Protein AF-L1MTY5-F1 (afdb_monomer_lite)

Structure (mmCIF, N/CA/C/O backbone):
data_AF-L1MTY5-F1
#
_entry.id   AF-L1MTY5-F1
#
loop_
_atom_site.group_PDB
_atom_site.id
_atom_site.type_symbol
_atom_site.label_atom_id
_atom_site.label_alt_id
_atom_site.label_comp_id
_atom_site.label_asym_id
_atom_site.label_entity_id
_atom_site.label_seq_id
_atom_site.pdbx_PDB_ins_code
_atom_site.Cartn_x
_atom_site.Cartn_y
_atom_site.Cartn_z
_atom_site.occupancy
_atom_site.B_iso_or_equiv
_atom_site.auth_seq_id
_atom_site.auth_comp_id
_atom_site.auth_asym_id
_atom_site.auth_atom_id
_atom_site.pdbx_PDB_model_num
ATOM 1 N N . MET A 1 1 ? 6.907 2.820 -5.436 1.00 89.44 1 MET A N 1
ATOM 2 C CA . MET A 1 1 ? 6.492 3.568 -6.649 1.00 89.44 1 MET A CA 1
ATOM 3 C C . MET A 1 1 ? 5.083 3.219 -7.125 1.00 89.44 1 MET A C 1
ATOM 5 O O . MET A 1 1 ? 4.294 4.134 -7.304 1.00 89.44 1 MET A O 1
ATOM 9 N N . VAL A 1 2 ? 4.713 1.934 -7.249 1.00 93.06 2 VAL A N 1
ATOM 10 C CA . VAL A 1 2 ? 3.348 1.520 -7.659 1.00 93.06 2 VAL A CA 1
ATOM 11 C C . VAL A 1 2 ? 2.243 2.165 -6.807 1.00 93.06 2 VAL A C 1
ATOM 13 O O . VAL A 1 2 ? 1.270 2.663 -7.360 1.00 93.06 2 VAL A O 1
ATOM 16 N N . LEU A 1 3 ? 2.420 2.226 -5.479 1.00 94.50 3 LEU A N 1
ATOM 17 C CA . LEU A 1 3 ? 1.468 2.883 -4.572 1.00 94.50 3 LEU A CA 1
ATOM 18 C C . LEU A 1 3 ? 1.296 4.382 -4.852 1.00 94.50 3 LEU A C 1
ATOM 20 O O . LEU A 1 3 ? 0.176 4.873 -4.808 1.00 94.50 3 LEU A O 1
ATOM 24 N N . ALA A 1 4 ? 2.378 5.096 -5.174 1.00 92.75 4 ALA A N 1
ATOM 25 C CA . ALA A 1 4 ? 2.306 6.518 -5.502 1.00 92.75 4 ALA A CA 1
ATOM 26 C C . ALA A 1 4 ? 1.501 6.737 -6.790 1.00 92.75 4 ALA A C 1
ATOM 28 O O . ALA A 1 4 ? 0.610 7.581 -6.818 1.00 92.75 4 ALA A O 1
ATOM 29 N N . ARG A 1 5 ? 1.739 5.917 -7.828 1.00 91.31 5 ARG A N 1
ATOM 30 C CA . ARG A 1 5 ? 0.912 5.936 -9.043 1.00 91.31 5 ARG A CA 1
ATOM 31 C C . ARG A 1 5 ? -0.552 5.642 -8.724 1.00 91.31 5 ARG A C 1
ATOM 33 O O . ARG A 1 5 ? -1.412 6.400 -9.147 1.00 91.31 5 ARG A O 1
ATOM 40 N N . ALA A 1 6 ? -0.836 4.575 -7.977 1.00 93.00 6 ALA A N 1
ATOM 41 C CA . ALA A 1 6 ? -2.207 4.202 -7.631 1.00 93.00 6 ALA A CA 1
ATOM 42 C C . ALA A 1 6 ? -2.933 5.330 -6.881 1.00 93.00 6 ALA A C 1
ATOM 44 O O . ALA A 1 6 ? -4.044 5.690 -7.258 1.00 93.00 6 ALA A O 1
ATOM 45 N N . LEU A 1 7 ? -2.288 5.941 -5.881 1.00 94.75 7 LEU A N 1
ATOM 46 C CA . LEU A 1 7 ? -2.854 7.077 -5.155 1.00 94.75 7 LEU A CA 1
ATOM 47 C C . LEU A 1 7 ? -3.122 8.265 -6.083 1.00 94.75 7 LEU A C 1
ATOM 49 O O . LEU A 1 7 ? -4.183 8.873 -5.995 1.00 94.75 7 LEU A O 1
ATOM 53 N N . ALA A 1 8 ? -2.198 8.575 -6.992 1.00 90.50 8 ALA A N 1
ATOM 54 C CA . ALA A 1 8 ? -2.384 9.655 -7.951 1.00 90.50 8 ALA A CA 1
ATOM 55 C C . ALA A 1 8 ? -3.560 9.372 -8.912 1.00 90.50 8 ALA A C 1
ATOM 57 O O . ALA A 1 8 ? -4.399 10.243 -9.141 1.00 90.50 8 ALA A O 1
ATOM 58 N N . MET A 1 9 ? -3.686 8.137 -9.406 1.00 89.31 9 MET A N 1
ATOM 59 C CA . MET A 1 9 ? -4.814 7.717 -10.245 1.00 89.31 9 MET A CA 1
ATOM 60 C C . MET A 1 9 ? -6.150 7.815 -9.502 1.00 89.31 9 MET A C 1
ATOM 62 O O . MET A 1 9 ? -7.101 8.369 -10.040 1.00 89.31 9 MET A O 1
ATOM 66 N N . ILE A 1 10 ? -6.222 7.345 -8.254 1.00 93.75 10 ILE A N 1
ATOM 67 C CA . ILE A 1 10 ? -7.440 7.424 -7.430 1.00 93.75 10 ILE A CA 1
ATOM 68 C C . ILE A 1 10 ? -7.799 8.886 -7.137 1.00 93.75 10 ILE A C 1
ATOM 70 O O . ILE A 1 10 ? -8.944 9.312 -7.292 1.00 93.75 10 ILE A O 1
ATOM 74 N N . ALA A 1 11 ? -6.814 9.683 -6.723 1.00 90.81 11 ALA A N 1
ATOM 75 C CA . ALA A 1 11 ? -7.037 11.062 -6.322 1.00 90.81 11 ALA A CA 1
ATOM 76 C C . ALA A 1 11 ? -7.509 11.934 -7.485 1.00 90.81 11 ALA A C 1
ATOM 78 O O . ALA A 1 11 ? -8.342 12.814 -7.274 1.00 90.81 11 ALA A O 1
ATOM 79 N N . PHE A 1 12 ? -7.011 11.714 -8.701 1.00 86.44 12 PHE A N 1
ATOM 80 C CA . PHE A 1 12 ? -7.227 12.651 -9.804 1.00 86.44 12 PHE A CA 1
ATOM 81 C C . PHE A 1 12 ? -7.974 12.082 -11.009 1.00 86.44 12 PHE A C 1
ATOM 83 O O . PHE A 1 12 ? -8.428 12.878 -11.825 1.00 86.44 12 PHE A O 1
ATOM 90 N N . ALA A 1 13 ? -8.151 10.761 -11.075 1.00 83.31 13 ALA A N 1
ATOM 91 C CA . ALA A 1 13 ? -8.904 10.046 -12.104 1.00 83.31 13 ALA A CA 1
ATOM 92 C C . ALA A 1 13 ? -8.620 10.517 -13.549 1.00 83.31 13 ALA A C 1
ATOM 94 O O . ALA A 1 13 ? -9.560 10.881 -14.256 1.00 83.31 13 ALA A O 1
ATOM 95 N N . PRO A 1 14 ? -7.349 10.556 -14.000 1.00 81.38 14 PRO A N 1
ATOM 96 C CA . PRO A 1 14 ? -7.069 10.747 -15.418 1.00 81.38 14 PRO A CA 1
ATOM 97 C C . PRO A 1 14 ? -7.493 9.502 -16.214 1.00 81.38 14 PRO A C 1
ATOM 99 O O . PRO A 1 14 ? -7.612 8.410 -15.651 1.00 81.38 14 PRO A O 1
ATOM 102 N N . ASP A 1 15 ? -7.665 9.665 -17.525 1.00 83.62 15 ASP A N 1
ATOM 103 C CA . ASP A 1 15 ? -7.987 8.556 -18.424 1.00 83.62 15 ASP A CA 1
ATOM 104 C C . ASP A 1 15 ? -6.910 7.462 -18.362 1.00 83.62 15 ASP A C 1
ATOM 106 O O . ASP A 1 15 ? -5.706 7.741 -18.293 1.00 83.62 15 ASP A O 1
ATOM 110 N N . LEU A 1 16 ? -7.349 6.202 -18.385 1.00 87.50 16 LEU A N 1
ATOM 111 C CA . LEU A 1 16 ? -6.446 5.058 -18.390 1.00 87.50 16 LEU A CA 1
ATOM 112 C C . LEU A 1 16 ? -5.827 4.882 -19.785 1.00 87.50 16 LEU A C 1
ATOM 114 O O . LEU A 1 16 ? -6.569 4.756 -20.759 1.00 87.50 16 LEU A O 1
ATOM 118 N N . PRO A 1 17 ? -4.488 4.823 -19.907 1.00 87.44 17 PRO A N 1
ATOM 119 C CA . PRO A 1 17 ? -3.846 4.603 -21.199 1.00 87.44 17 PRO A CA 1
ATOM 120 C C . PRO A 1 17 ? -4.200 3.225 -21.771 1.00 87.44 17 PRO A C 1
ATOM 122 O O . PRO A 1 17 ? -4.124 2.214 -21.070 1.00 87.44 17 PRO A O 1
ATOM 125 N N . GLU A 1 18 ? -4.577 3.172 -23.050 1.00 88.94 18 GLU A N 1
ATOM 126 C CA . GLU A 1 18 ? -5.033 1.932 -23.699 1.00 88.94 18 GLU A CA 1
ATOM 127 C C . GLU A 1 18 ? -3.954 0.838 -23.708 1.00 88.94 18 GLU A C 1
ATOM 129 O O . GLU A 1 18 ? -4.262 -0.342 -23.539 1.00 88.94 18 GLU A O 1
ATOM 134 N N . ASP A 1 19 ? -2.685 1.233 -23.835 1.00 91.00 19 ASP A N 1
ATOM 135 C CA . ASP A 1 19 ? -1.519 0.345 -23.897 1.00 91.00 19 ASP A CA 1
ATOM 136 C C . ASP A 1 19 ? -1.113 -0.256 -22.538 1.00 91.00 19 ASP A C 1
ATOM 138 O O . ASP A 1 19 ? -0.248 -1.132 -22.466 1.00 91.00 19 ASP A O 1
ATOM 142 N N . VAL A 1 20 ? -1.783 0.143 -21.451 1.00 92.69 20 VAL A N 1
ATOM 143 C CA . VAL A 1 20 ? -1.698 -0.540 -20.150 1.00 92.69 20 VAL A CA 1
ATOM 144 C C . VAL A 1 20 ? -2.429 -1.887 -20.179 1.00 92.69 20 VAL A C 1
ATOM 146 O O . VAL A 1 20 ? -2.125 -2.769 -19.365 1.00 92.69 20 VAL A O 1
ATOM 149 N N . PHE A 1 21 ? -3.396 -2.056 -21.082 1.00 95.38 21 PHE A N 1
ATOM 150 C CA . PHE A 1 21 ? -4.196 -3.268 -21.201 1.00 95.38 21 PHE A CA 1
ATOM 151 C C . PHE A 1 21 ? -3.631 -4.198 -22.267 1.00 95.38 21 PHE A C 1
ATOM 153 O O . PHE A 1 21 ? -3.205 -3.768 -23.335 1.00 95.38 21 PHE A O 1
ATOM 160 N N . PHE A 1 22 ? -3.637 -5.494 -21.979 1.00 95.81 22 PHE A N 1
ATOM 161 C CA . PHE A 1 22 ? -3.075 -6.500 -22.872 1.00 95.81 22 PHE A CA 1
ATOM 162 C C . PHE A 1 22 ? -3.799 -7.835 -22.715 1.00 95.81 22 PHE A C 1
ATOM 164 O O . PHE A 1 22 ? -4.364 -8.131 -21.660 1.00 95.81 22 PHE A O 1
ATOM 171 N N . GLU A 1 23 ? -3.742 -8.665 -23.753 1.00 96.75 23 GLU A N 1
ATOM 172 C CA . GLU A 1 23 ? -4.238 -10.037 -23.699 1.00 96.75 23 GLU A CA 1
ATOM 173 C C . GLU A 1 23 ? -3.181 -10.965 -23.079 1.00 96.75 23 GLU A C 1
ATOM 175 O O . GLU A 1 23 ? -2.032 -11.055 -23.529 1.00 96.75 23 GLU A O 1
ATOM 180 N N . GLY A 1 24 ? -3.566 -11.644 -22.003 1.00 94.19 24 GLY A N 1
ATOM 181 C CA . GLY A 1 24 ? -2.752 -12.621 -21.300 1.00 94.19 24 GLY A CA 1
ATOM 182 C C . GLY A 1 24 ? -2.707 -13.971 -22.013 1.00 94.19 24 GLY A C 1
ATOM 183 O O . GLY A 1 24 ? -3.458 -14.271 -22.937 1.00 94.19 24 GLY A O 1
ATOM 184 N N . ARG A 1 25 ? -1.827 -14.857 -21.536 1.00 93.19 25 ARG A N 1
ATOM 185 C CA . ARG A 1 25 ? -1.704 -16.227 -22.076 1.00 93.19 25 ARG A CA 1
ATOM 186 C C . ARG A 1 25 ? -2.902 -17.128 -21.772 1.00 93.19 25 ARG A C 1
ATOM 188 O O . ARG A 1 25 ? -2.991 -18.223 -22.317 1.00 93.19 25 ARG A O 1
ATOM 195 N N . ASP A 1 26 ? -3.776 -16.685 -20.882 1.00 93.56 26 ASP A N 1
ATOM 196 C CA . ASP A 1 26 ? -5.052 -17.305 -20.543 1.00 93.56 26 ASP A CA 1
ATOM 197 C C . ASP A 1 26 ? -6.200 -16.871 -21.473 1.00 93.56 26 ASP A C 1
ATOM 199 O O . ASP A 1 26 ? -7.315 -17.359 -21.304 1.00 93.56 26 ASP A O 1
ATOM 203 N N . GLY A 1 27 ? -5.936 -16.005 -22.463 1.00 94.50 27 GLY A N 1
ATOM 204 C CA . GLY A 1 27 ? -6.948 -15.488 -23.392 1.00 94.50 27 GLY A CA 1
ATOM 205 C C . GLY A 1 27 ? -7.887 -14.460 -22.758 1.00 94.50 27 GLY A C 1
ATOM 206 O O . GLY A 1 27 ? -8.958 -14.184 -23.294 1.00 94.50 27 GLY A O 1
ATOM 207 N N . LEU A 1 28 ? -7.521 -13.928 -21.588 1.00 96.81 28 LEU A N 1
ATOM 208 C CA . LEU A 1 28 ? -8.231 -12.839 -20.934 1.00 96.81 28 LEU A CA 1
ATOM 209 C C . LEU A 1 28 ? -7.434 -11.546 -21.063 1.00 96.81 28 LEU A C 1
ATOM 211 O O . LEU A 1 28 ? -6.209 -11.552 -21.156 1.00 96.81 28 LEU A O 1
ATOM 215 N N . TRP A 1 29 ? -8.134 -10.425 -21.022 1.00 97.88 29 TRP A N 1
ATOM 216 C CA . TRP A 1 29 ? -7.533 -9.110 -20.901 1.00 97.88 29 TRP A CA 1
ATOM 217 C C . TRP A 1 29 ? -7.141 -8.837 -19.458 1.00 97.88 29 TRP A C 1
ATOM 219 O O . TRP A 1 29 ? -7.881 -9.172 -18.533 1.00 97.88 29 TRP A O 1
ATOM 229 N N . HIS A 1 30 ? -5.978 -8.219 -19.291 1.00 97.06 30 HIS A N 1
ATOM 230 C CA . HIS A 1 30 ? -5.402 -7.811 -18.014 1.00 97.06 30 HIS A CA 1
ATOM 231 C C . HIS A 1 30 ? -4.888 -6.379 -18.120 1.00 97.06 30 HIS A C 1
ATOM 233 O O . HIS A 1 30 ? -4.768 -5.817 -19.209 1.00 97.06 30 HIS A O 1
ATOM 239 N N . SER A 1 31 ? -4.523 -5.804 -16.978 1.00 95.19 31 SER A N 1
ATOM 240 C CA . SER A 1 31 ? -3.898 -4.488 -16.899 1.00 95.19 31 SER A CA 1
ATOM 241 C C . SER A 1 31 ? -2.553 -4.566 -16.189 1.00 95.19 31 SER A C 1
ATOM 243 O O . SER A 1 31 ? -2.469 -5.061 -15.062 1.00 95.19 31 SER A O 1
ATOM 245 N N . TRP A 1 32 ? -1.500 -4.013 -16.795 1.00 95.19 32 TRP A N 1
ATOM 246 C CA . TRP A 1 32 ? -0.170 -3.942 -16.179 1.00 95.19 32 TRP A CA 1
ATOM 247 C C . TRP A 1 32 ? -0.155 -3.171 -14.855 1.00 95.19 32 TRP A C 1
ATOM 249 O O . TRP A 1 32 ? 0.756 -3.336 -14.041 1.00 95.19 32 TRP A O 1
ATOM 259 N N . TRP A 1 33 ? -1.149 -2.316 -14.621 1.00 93.56 33 TRP A N 1
ATOM 260 C CA . TRP A 1 33 ? -1.249 -1.476 -13.430 1.00 93.56 33 TRP A CA 1
ATOM 261 C C . TRP A 1 33 ? -2.096 -2.075 -12.311 1.00 93.56 33 TRP A C 1
ATOM 263 O O . TRP A 1 33 ? -2.076 -1.542 -11.203 1.00 93.56 33 TRP A O 1
ATOM 273 N N . HIS A 1 34 ? -2.776 -3.192 -12.566 1.00 94.62 34 HIS A N 1
ATOM 274 C CA . HIS A 1 34 ? -3.711 -3.793 -11.625 1.00 94.62 34 HIS A CA 1
ATOM 275 C C . HIS A 1 34 ? -3.332 -5.239 -11.280 1.00 94.62 34 HIS A C 1
ATOM 277 O O . HIS A 1 34 ? -2.516 -5.883 -11.943 1.00 94.62 34 HIS A O 1
ATOM 283 N N . SER A 1 35 ? -3.903 -5.752 -10.189 1.00 93.56 35 SER A N 1
ATOM 284 C CA . SER A 1 35 ? -3.749 -7.156 -9.805 1.00 93.56 35 SER A CA 1
ATOM 285 C C . SER A 1 35 ? -4.527 -8.074 -10.756 1.00 93.56 35 SER A C 1
ATOM 287 O O . SER A 1 35 ? -5.370 -7.618 -11.522 1.00 93.56 35 SER A O 1
ATOM 289 N N . GLY A 1 36 ? -4.309 -9.389 -10.661 1.00 92.12 36 GLY A N 1
ATOM 290 C CA . GLY A 1 36 ? -5.058 -10.381 -11.448 1.00 92.12 36 GLY A CA 1
ATOM 291 C C . GLY A 1 36 ? -6.560 -10.467 -11.132 1.00 92.12 36 GLY A C 1
ATOM 292 O O . GLY A 1 36 ? -7.243 -11.305 -11.704 1.00 92.12 36 GLY A O 1
ATOM 293 N N . ALA A 1 37 ? -7.079 -9.639 -10.216 1.00 92.56 37 ALA A N 1
ATOM 294 C CA . ALA A 1 37 ? -8.520 -9.473 -10.016 1.00 92.56 37 ALA A CA 1
ATOM 295 C C . ALA A 1 37 ? -9.174 -8.621 -11.122 1.00 92.56 37 ALA A C 1
ATOM 297 O O . ALA A 1 37 ? -10.387 -8.697 -11.315 1.00 92.56 37 ALA A O 1
ATOM 298 N N . PHE A 1 38 ? -8.374 -7.819 -11.833 1.00 93.75 38 PHE A N 1
ATOM 299 C CA . PHE A 1 38 ? -8.808 -6.963 -12.930 1.00 93.75 38 PHE A CA 1
ATOM 300 C C . PHE A 1 38 ? -8.586 -7.687 -14.248 1.00 93.75 38 PHE A C 1
ATOM 302 O O . PHE A 1 38 ? -7.513 -7.595 -14.849 1.00 93.75 38 PHE A O 1
ATOM 309 N N . THR A 1 39 ? -9.584 -8.468 -14.642 1.00 96.06 39 THR A N 1
ATOM 310 C CA . THR A 1 39 ? -9.518 -9.295 -15.836 1.00 96.06 39 THR A CA 1
ATOM 311 C C . THR A 1 39 ? -10.891 -9.463 -16.467 1.00 96.06 39 THR A C 1
ATOM 313 O O . THR A 1 39 ? -11.904 -9.560 -15.772 1.00 96.06 39 THR A O 1
ATOM 316 N N . ALA A 1 40 ? -10.936 -9.503 -17.797 1.00 97.25 40 ALA A N 1
ATOM 317 C CA . ALA A 1 40 ? -12.176 -9.684 -18.542 1.00 97.25 40 ALA A CA 1
ATOM 318 C C . ALA A 1 40 ? -11.935 -10.377 -19.894 1.00 97.25 40 ALA A C 1
ATOM 320 O O . ALA A 1 40 ? -10.835 -10.305 -20.430 1.00 97.25 40 ALA A O 1
ATOM 321 N N . PRO A 1 41 ? -12.960 -10.982 -20.522 1.00 97.56 41 PRO A N 1
ATOM 322 C CA . PRO A 1 41 ? -12.826 -11.555 -21.867 1.00 97.56 41 PRO A CA 1
ATOM 323 C C . PRO A 1 41 ? -12.586 -10.529 -22.991 1.00 97.56 41 PRO A C 1
ATOM 325 O O . PRO A 1 41 ? -12.286 -10.915 -24.113 1.00 97.56 41 PRO A O 1
ATOM 328 N N . THR A 1 42 ? -12.770 -9.232 -22.724 1.00 97.56 42 THR A N 1
ATOM 329 C CA . THR A 1 42 ? -12.638 -8.140 -23.708 1.00 97.56 42 THR A CA 1
ATOM 330 C C . THR A 1 42 ? -11.845 -6.988 -23.105 1.00 97.56 42 THR A C 1
ATOM 332 O O . THR A 1 42 ? -11.916 -6.773 -21.889 1.00 97.56 42 THR A O 1
ATOM 335 N N . GLN A 1 43 ? -11.135 -6.228 -23.943 1.00 96.62 43 GLN A N 1
ATOM 336 C CA . GLN A 1 43 ? -10.370 -5.057 -23.508 1.00 96.62 43 GLN A CA 1
ATOM 337 C C . GLN A 1 43 ? -11.286 -4.040 -22.832 1.00 96.62 43 GLN A C 1
ATOM 339 O O . GLN A 1 43 ? -11.013 -3.596 -21.719 1.00 96.62 43 GLN A O 1
ATOM 344 N N . GLU A 1 44 ? -12.432 -3.753 -23.449 1.00 96.50 44 GLU A N 1
ATOM 345 C CA . GLU A 1 44 ? -13.411 -2.793 -22.945 1.00 96.50 44 GLU A CA 1
ATOM 346 C C . GLU A 1 44 ? -14.008 -3.250 -21.612 1.00 96.50 44 GLU A C 1
ATOM 348 O O . GLU A 1 44 ? -14.302 -2.429 -20.747 1.00 96.50 44 GLU A O 1
ATOM 353 N N . GLY A 1 45 ? -14.193 -4.560 -21.422 1.00 96.62 45 GLY A N 1
ATOM 354 C CA . GLY A 1 45 ? -14.617 -5.115 -20.138 1.00 96.62 45 GLY A CA 1
ATOM 355 C C . GLY A 1 45 ? -13.585 -4.890 -19.036 1.00 96.62 45 GLY A C 1
ATOM 356 O O . GLY A 1 45 ? -13.955 -4.517 -17.924 1.00 96.62 45 GLY A O 1
ATOM 357 N N . CYS A 1 46 ? -12.302 -5.071 -19.353 1.00 96.81 46 CYS A N 1
ATOM 358 C CA . CYS A 1 46 ? -11.215 -4.881 -18.397 1.00 96.81 46 CYS A CA 1
ATOM 359 C C . CYS A 1 46 ? -11.028 -3.397 -18.047 1.00 96.81 46 CYS A C 1
ATOM 361 O O . CYS A 1 46 ? -10.807 -3.072 -16.880 1.00 96.81 46 CYS A O 1
ATOM 363 N N . ILE A 1 47 ? -11.157 -2.506 -19.038 1.00 95.69 47 ILE A N 1
ATOM 364 C CA . ILE A 1 47 ? -11.133 -1.049 -18.845 1.00 95.69 47 ILE A CA 1
ATOM 365 C C . ILE A 1 47 ? -12.270 -0.626 -17.916 1.00 95.69 47 ILE A C 1
ATOM 367 O O . ILE A 1 47 ? -12.000 -0.028 -16.877 1.00 95.69 47 ILE A O 1
ATOM 371 N N . ARG A 1 48 ? -13.516 -1.022 -18.217 1.00 95.81 48 ARG A N 1
ATOM 372 C CA . ARG A 1 48 ? -14.676 -0.684 -17.374 1.00 95.81 48 ARG A CA 1
ATOM 373 C C . ARG A 1 48 ? -14.488 -1.128 -15.928 1.00 95.81 48 ARG A C 1
ATOM 375 O O . ARG A 1 48 ? -14.755 -0.354 -15.018 1.00 95.81 48 ARG A O 1
ATOM 382 N N . GLN A 1 49 ? -13.982 -2.342 -15.710 1.00 95.88 49 GLN A N 1
ATOM 383 C CA . GLN A 1 49 ? -13.724 -2.846 -14.361 1.00 95.88 49 GLN A CA 1
ATOM 384 C C . GLN A 1 49 ? -12.688 -1.989 -13.608 1.00 95.88 49 GLN A C 1
ATOM 386 O O . GLN A 1 49 ? -12.846 -1.730 -12.415 1.00 95.88 49 GLN A O 1
ATOM 391 N N . ALA A 1 50 ? -11.628 -1.547 -14.290 1.00 94.94 50 ALA A N 1
ATOM 392 C CA . ALA A 1 50 ? -10.613 -0.673 -13.705 1.00 94.94 50 ALA A CA 1
ATOM 393 C C . ALA A 1 50 ? -11.170 0.725 -13.385 1.00 94.94 50 ALA A C 1
ATOM 395 O O . ALA A 1 50 ? -10.941 1.242 -12.292 1.00 94.94 50 ALA A O 1
ATOM 396 N N . GLU A 1 51 ? -11.940 1.315 -14.299 1.00 94.62 51 GLU A N 1
ATOM 397 C CA . GLU A 1 51 ? -12.575 2.625 -14.117 1.00 94.62 51 GLU A CA 1
ATOM 398 C C . GLU A 1 51 ? -13.611 2.621 -12.986 1.00 94.62 51 GLU A C 1
ATOM 400 O O . GLU A 1 51 ? -13.635 3.538 -12.162 1.00 94.62 51 GLU A O 1
ATOM 405 N N . GLU A 1 52 ? -14.440 1.576 -12.905 1.00 95.12 52 GLU A N 1
ATOM 406 C CA . GLU A 1 52 ? -15.411 1.392 -11.822 1.00 95.12 52 GLU A CA 1
ATOM 407 C C . GLU A 1 52 ? -14.705 1.328 -10.463 1.00 95.12 52 GLU A C 1
ATOM 409 O O . GLU A 1 52 ? -15.069 2.068 -9.546 1.00 95.12 52 GLU A O 1
ATOM 414 N N . ALA A 1 53 ? -13.635 0.535 -10.348 1.00 95.00 53 ALA A N 1
ATOM 415 C CA . ALA A 1 53 ? -12.869 0.444 -9.108 1.00 95.00 53 ALA A CA 1
ATOM 416 C C . ALA A 1 53 ? -12.160 1.758 -8.745 1.00 95.00 53 ALA A C 1
ATOM 418 O O . ALA A 1 53 ? -12.110 2.118 -7.568 1.00 95.00 53 ALA A O 1
ATOM 419 N N . LEU A 1 54 ? -11.627 2.496 -9.727 1.00 93.56 54 LEU A N 1
ATOM 420 C CA . LEU A 1 54 ? -11.041 3.820 -9.491 1.00 93.56 54 LEU A CA 1
ATOM 421 C C . LEU A 1 54 ? -12.085 4.801 -8.958 1.00 93.56 54 LEU A C 1
ATOM 423 O O . LEU A 1 54 ? -11.810 5.525 -8.001 1.00 93.56 54 LEU A O 1
ATOM 427 N N . LYS A 1 55 ? -13.289 4.794 -9.535 1.00 94.00 55 LYS A N 1
ATOM 428 C CA . LYS A 1 55 ? -14.396 5.650 -9.102 1.00 94.00 55 LYS A CA 1
ATOM 429 C C . LYS A 1 55 ? -14.859 5.309 -7.686 1.00 94.00 55 LYS A C 1
ATOM 431 O O . LYS A 1 55 ? -15.082 6.211 -6.879 1.00 94.00 55 LYS A O 1
ATOM 436 N N . GLU A 1 56 ? -14.978 4.023 -7.367 1.00 95.00 56 GLU A N 1
ATOM 437 C CA . GLU A 1 56 ? -15.300 3.567 -6.012 1.00 95.00 56 GLU A CA 1
ATOM 438 C C . GLU A 1 56 ? -14.217 3.981 -5.008 1.00 95.00 56 GLU A C 1
ATOM 440 O O . GLU A 1 56 ? -14.529 4.551 -3.961 1.00 95.00 56 GLU A O 1
ATOM 445 N N . ALA A 1 57 ? -12.942 3.766 -5.344 1.00 95.44 57 ALA A N 1
ATOM 446 C CA . ALA A 1 57 ? -11.818 4.143 -4.495 1.00 95.44 57 ALA A CA 1
ATOM 447 C C . ALA A 1 57 ? -11.737 5.662 -4.278 1.00 95.44 57 ALA A C 1
ATOM 449 O O . ALA A 1 57 ? -11.469 6.107 -3.162 1.00 95.44 57 ALA A O 1
ATOM 450 N N . GLN A 1 58 ? -12.011 6.463 -5.312 1.00 94.56 58 GLN A N 1
ATOM 451 C CA . GLN A 1 58 ? -12.046 7.921 -5.206 1.00 94.56 58 GLN A CA 1
ATOM 452 C C . GLN A 1 58 ? -13.161 8.380 -4.262 1.00 94.56 58 GLN A C 1
ATOM 454 O O . GLN A 1 58 ? -12.908 9.198 -3.381 1.00 94.56 58 GLN A O 1
ATOM 459 N N . ALA A 1 59 ? -14.363 7.807 -4.379 1.00 94.69 59 ALA A N 1
ATOM 460 C CA . ALA A 1 59 ? -15.489 8.131 -3.501 1.00 94.69 59 ALA A CA 1
ATOM 461 C C . ALA A 1 59 ? -15.229 7.762 -2.027 1.00 94.69 59 ALA A C 1
ATOM 463 O O . ALA A 1 59 ? -15.774 8.403 -1.123 1.00 94.69 59 ALA A O 1
ATOM 464 N N . VAL A 1 60 ? -14.415 6.729 -1.775 1.00 94.75 60 VAL A N 1
ATOM 465 C CA . VAL A 1 60 ? -13.928 6.394 -0.427 1.00 94.75 60 VAL A CA 1
ATOM 466 C C . VAL A 1 60 ? -12.898 7.420 0.038 1.00 94.75 60 VAL A C 1
ATOM 468 O O . VAL A 1 60 ? -13.031 7.945 1.141 1.00 94.75 60 VAL A O 1
ATOM 471 N N . LEU A 1 61 ? -11.908 7.742 -0.800 1.00 94.75 61 LEU A N 1
ATOM 472 C CA . LEU A 1 61 ? -10.838 8.684 -0.461 1.00 94.75 61 LEU A CA 1
ATOM 473 C C . LEU A 1 61 ? -11.373 10.093 -0.156 1.00 94.75 61 LEU A C 1
ATOM 475 O O . LEU A 1 61 ? -10.897 10.731 0.775 1.00 94.75 61 LEU A O 1
ATOM 479 N N . GLU A 1 62 ? -12.404 10.551 -0.871 1.00 93.62 62 GLU A N 1
ATOM 480 C CA . GLU A 1 62 ? -13.072 11.842 -0.631 1.00 93.62 62 GLU A CA 1
ATOM 481 C C . GLU A 1 62 ? -13.674 11.977 0.773 1.00 93.62 62 GLU A C 1
ATOM 483 O O . GLU A 1 62 ? -13.791 13.089 1.289 1.00 93.62 62 GLU A O 1
ATOM 488 N N . LYS A 1 63 ? -14.056 10.857 1.391 1.00 93.94 63 LYS A N 1
ATOM 489 C CA . LYS A 1 63 ? -14.687 10.809 2.718 1.00 93.94 63 LYS A CA 1
ATOM 490 C C . LYS A 1 63 ? -13.732 10.341 3.812 1.00 93.94 63 LYS A C 1
ATOM 492 O O . LYS A 1 63 ? -14.142 10.267 4.964 1.00 93.94 63 LYS A O 1
ATOM 497 N N . ALA A 1 64 ? -12.512 9.953 3.454 1.00 94.50 64 ALA A N 1
ATOM 498 C CA . ALA A 1 64 ? -11.573 9.366 4.391 1.00 94.50 64 ALA A CA 1
ATOM 499 C C . ALA A 1 64 ? -10.922 10.445 5.265 1.00 94.50 64 ALA A C 1
ATOM 501 O O . ALA A 1 64 ? -10.415 11.445 4.758 1.00 94.50 64 ALA A O 1
ATOM 502 N N . ASP A 1 65 ? -10.875 10.187 6.571 1.00 92.69 65 ASP A N 1
ATOM 503 C CA . ASP A 1 65 ? -10.078 10.969 7.524 1.00 92.69 65 ASP A CA 1
ATOM 504 C C . ASP A 1 65 ? -8.644 10.431 7.631 1.00 92.69 65 ASP A C 1
ATOM 506 O O . ASP A 1 65 ? -7.719 11.168 7.955 1.00 92.69 65 ASP A O 1
ATOM 510 N N . LEU A 1 66 ? -8.442 9.144 7.325 1.00 94.06 66 LEU A N 1
ATOM 511 C CA . LEU A 1 66 ? -7.160 8.453 7.443 1.00 94.06 66 LEU A CA 1
ATOM 512 C C . LEU A 1 66 ? -6.873 7.590 6.209 1.00 94.06 66 LEU A C 1
ATOM 514 O O . LEU A 1 66 ? -7.646 6.691 5.872 1.00 94.06 66 LEU A O 1
ATOM 518 N N . LEU A 1 67 ? -5.718 7.810 5.580 1.00 96.62 67 LEU A N 1
ATOM 519 C CA . LEU A 1 67 ? -5.139 6.946 4.553 1.00 96.62 67 LEU A CA 1
ATOM 520 C C . LEU A 1 67 ? -3.930 6.208 5.132 1.00 96.62 67 LEU A C 1
ATOM 522 O O . LEU A 1 67 ? -2.978 6.829 5.594 1.00 96.62 67 LEU A O 1
ATOM 526 N N . ILE A 1 68 ? -3.939 4.878 5.068 1.00 96.62 68 ILE A N 1
ATOM 527 C CA . ILE A 1 68 ? -2.825 4.048 5.538 1.00 96.62 68 ILE A CA 1
ATOM 528 C C . ILE A 1 68 ? -2.015 3.579 4.331 1.00 96.62 68 ILE A C 1
ATOM 530 O O . ILE A 1 68 ? -2.561 2.956 3.417 1.00 96.62 68 ILE A O 1
ATOM 534 N N . LEU A 1 69 ? -0.709 3.844 4.333 1.00 97.31 69 LEU A N 1
ATOM 535 C CA . LEU A 1 69 ? 0.211 3.420 3.280 1.00 97.31 69 LEU A CA 1
ATOM 536 C C . LEU A 1 69 ? 1.255 2.452 3.835 1.00 97.31 69 LEU A C 1
ATOM 538 O O . LEU A 1 69 ? 2.211 2.850 4.499 1.00 97.31 69 LEU A O 1
ATOM 542 N N . THR A 1 70 ? 1.090 1.173 3.499 1.00 97.25 7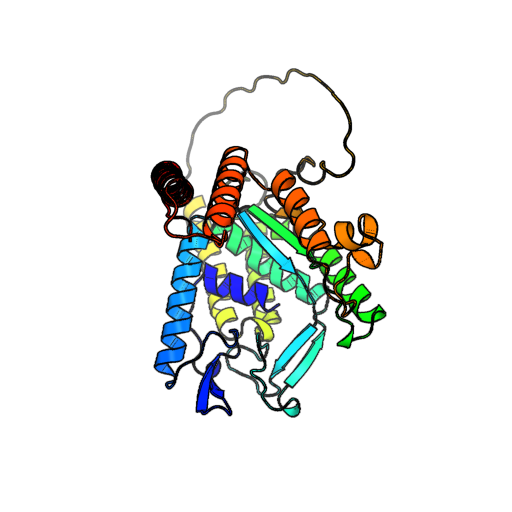0 THR A N 1
ATOM 543 C CA . THR A 1 70 ? 2.034 0.111 3.860 1.00 97.25 70 THR A CA 1
ATOM 544 C C . THR A 1 70 ? 3.075 -0.082 2.762 1.00 97.25 70 THR A C 1
ATOM 546 O O . THR A 1 70 ? 2.792 -0.685 1.724 1.00 97.25 70 THR A O 1
ATOM 549 N N . LEU A 1 71 ? 4.300 0.388 2.988 1.00 96.69 71 LEU A N 1
ATOM 550 C CA . LEU A 1 71 ? 5.423 0.157 2.082 1.00 96.69 71 LEU A CA 1
ATOM 551 C C . LEU A 1 71 ? 6.043 -1.218 2.354 1.00 96.69 71 LEU A C 1
ATOM 553 O O . LEU A 1 71 ? 6.347 -1.567 3.492 1.00 96.69 71 LEU A O 1
ATOM 557 N N . SER A 1 72 ? 6.242 -2.024 1.314 1.00 93.31 72 SER A N 1
ATOM 558 C CA . SER A 1 72 ? 6.741 -3.395 1.469 1.00 93.31 72 SER A CA 1
ATOM 559 C C . SER A 1 72 ? 8.139 -3.598 0.894 1.00 93.31 72 SER A C 1
ATOM 561 O O . SER A 1 72 ? 8.973 -4.212 1.561 1.00 93.31 72 SER A O 1
ATOM 563 N N . THR A 1 73 ? 8.405 -3.070 -0.298 1.00 94.19 73 THR A N 1
ATOM 564 C CA . THR A 1 73 ? 9.694 -3.136 -0.989 1.00 94.19 73 THR A CA 1
ATOM 565 C C . THR A 1 73 ? 9.857 -1.935 -1.923 1.00 94.19 73 THR A C 1
ATOM 567 O O . THR A 1 73 ? 8.874 -1.328 -2.355 1.00 94.19 73 THR A O 1
ATOM 570 N N . ASP A 1 74 ? 11.099 -1.602 -2.242 1.00 94.31 74 ASP A N 1
ATOM 571 C CA . ASP A 1 74 ? 11.487 -0.641 -3.278 1.00 94.31 74 ASP A CA 1
ATOM 572 C C . ASP A 1 74 ? 11.918 -1.306 -4.595 1.00 94.31 74 ASP A C 1
ATOM 574 O O . ASP A 1 74 ? 12.287 -0.613 -5.547 1.00 94.31 74 ASP A O 1
ATOM 578 N N . HIS A 1 75 ? 11.802 -2.632 -4.688 1.00 94.69 75 HIS A N 1
ATOM 579 C CA . HIS A 1 75 ? 11.933 -3.365 -5.941 1.00 94.69 75 HIS A CA 1
ATOM 580 C C . HIS A 1 75 ? 10.685 -3.163 -6.807 1.00 94.69 75 HIS A C 1
ATOM 582 O O . HIS A 1 75 ? 9.552 -3.380 -6.369 1.00 94.69 75 HIS A O 1
ATOM 588 N N . GLY A 1 76 ? 10.894 -2.757 -8.056 1.00 93.81 76 GLY A N 1
ATOM 589 C CA . GLY A 1 76 ? 9.860 -2.616 -9.075 1.00 93.81 76 GLY A CA 1
ATOM 590 C C . GLY A 1 76 ? 10.165 -3.483 -10.291 1.00 93.81 76 GLY A C 1
ATOM 591 O O . GLY A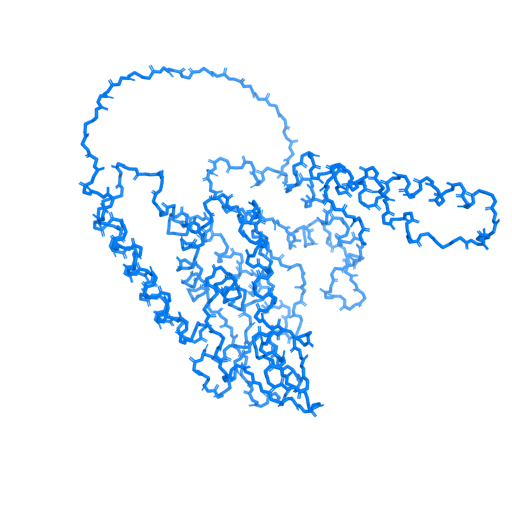 1 76 ? 11.323 -3.675 -10.657 1.00 93.81 76 GLY A O 1
ATOM 592 N N . TYR A 1 77 ? 9.114 -3.982 -10.937 1.00 94.81 77 TYR A N 1
ATOM 593 C CA . TYR A 1 77 ? 9.216 -4.652 -12.231 1.00 94.81 77 TYR A CA 1
ATOM 594 C C . TYR A 1 77 ? 8.863 -3.662 -13.327 1.00 94.81 77 TYR A C 1
ATOM 596 O O . TYR A 1 77 ? 7.847 -2.976 -13.244 1.00 94.81 77 TYR A O 1
ATOM 604 N N . TYR A 1 78 ? 9.692 -3.615 -14.357 1.00 94.56 78 TYR A N 1
ATOM 605 C CA . TYR A 1 78 ? 9.542 -2.723 -15.492 1.00 94.56 78 TYR A CA 1
ATOM 606 C C . TYR A 1 78 ? 9.460 -3.553 -16.762 1.00 94.56 78 TYR A C 1
ATOM 608 O O . TYR A 1 78 ? 10.274 -4.454 -16.957 1.00 94.56 78 TYR A O 1
ATOM 616 N N . LEU A 1 79 ? 8.496 -3.267 -17.630 1.00 94.62 79 LEU A N 1
ATOM 617 C CA . LEU A 1 79 ? 8.517 -3.776 -18.995 1.00 94.62 79 LEU A CA 1
ATOM 618 C C . LEU A 1 79 ? 9.765 -3.252 -19.712 1.00 94.62 79 LEU A C 1
ATOM 620 O O . LEU A 1 79 ? 10.133 -2.087 -19.586 1.00 94.62 79 LEU A O 1
ATOM 624 N N . LYS A 1 80 ? 10.423 -4.116 -20.482 1.00 93.38 80 LYS A N 1
ATOM 625 C CA . LYS A 1 80 ? 11.503 -3.680 -21.380 1.00 93.38 80 LYS A CA 1
ATOM 626 C C . LYS A 1 80 ? 10.978 -2.882 -22.567 1.00 93.38 80 LYS A C 1
ATOM 628 O O . LYS A 1 80 ? 11.728 -2.139 -23.184 1.00 93.38 80 LYS A O 1
ATOM 633 N N . GLU A 1 81 ? 9.709 -3.081 -22.895 1.00 89.25 81 GLU A N 1
ATOM 634 C CA . GLU A 1 81 ? 8.980 -2.247 -23.835 1.00 89.25 81 GLU A CA 1
ATOM 635 C C . GLU A 1 81 ? 8.495 -0.979 -23.125 1.00 89.25 81 GLU A C 1
ATOM 637 O O . GLU A 1 81 ? 8.039 -1.025 -21.976 1.00 89.25 81 GLU A O 1
ATOM 642 N N . THR A 1 82 ? 8.628 0.159 -23.799 1.00 81.06 82 THR A N 1
ATOM 643 C CA . THR A 1 82 ? 8.180 1.446 -23.272 1.00 81.06 82 THR A CA 1
ATOM 644 C C . THR A 1 82 ? 6.724 1.657 -23.647 1.00 81.06 82 THR A C 1
ATOM 646 O O . THR A 1 82 ? 6.409 1.823 -24.822 1.00 81.06 82 THR A O 1
ATOM 649 N N . LEU A 1 83 ? 5.852 1.676 -22.640 1.00 83.06 83 LEU A N 1
ATOM 650 C CA . LEU A 1 83 ? 4.475 2.135 -22.792 1.00 83.06 83 LEU A CA 1
ATOM 651 C C . LEU A 1 83 ? 4.437 3.665 -22.753 1.00 83.06 83 LEU A C 1
ATOM 653 O O . LEU A 1 83 ? 5.290 4.301 -22.123 1.00 83.06 83 LEU A O 1
ATOM 657 N N . SER A 1 84 ? 3.397 4.252 -23.335 1.00 80.81 84 SER A N 1
ATOM 658 C CA . SER A 1 84 ? 3.070 5.679 -23.222 1.00 80.81 84 SER A CA 1
ATOM 659 C C . SER A 1 84 ? 2.941 6.132 -21.761 1.00 80.81 84 SER A C 1
ATOM 661 O O . SER A 1 84 ? 3.210 7.274 -21.393 1.00 80.81 84 SER A O 1
ATOM 663 N N . CYS A 1 85 ? 2.575 5.198 -20.890 1.00 72.00 85 CYS A N 1
ATOM 664 C CA . CYS A 1 85 ? 2.327 5.415 -19.481 1.00 72.00 85 CYS A CA 1
ATOM 665 C C . CYS A 1 85 ? 3.544 5.119 -18.570 1.00 72.00 85 CYS A C 1
ATOM 667 O O . CYS A 1 85 ? 3.413 5.090 -17.344 1.00 72.00 85 CYS A O 1
ATOM 669 N N . GLY A 1 86 ? 4.716 4.859 -19.152 1.00 82.94 86 GLY A N 1
ATOM 670 C CA . GLY A 1 86 ? 5.885 4.360 -18.431 1.00 82.94 86 GLY A CA 1
ATOM 671 C C . GLY A 1 86 ? 5.830 2.847 -18.192 1.00 82.94 86 GLY A C 1
ATOM 672 O O . GLY A 1 86 ? 4.775 2.213 -18.241 1.00 82.94 86 GLY A O 1
ATOM 673 N N . SER A 1 87 ? 6.992 2.242 -17.952 1.00 89.19 87 SER A N 1
ATOM 674 C CA . SER A 1 87 ? 7.145 0.781 -17.984 1.00 89.19 87 SER A CA 1
ATOM 675 C C . SER A 1 87 ? 6.923 0.075 -16.644 1.00 89.19 87 SER A C 1
ATOM 677 O O . SER A 1 87 ? 6.921 -1.153 -16.609 1.00 89.19 87 SER A O 1
ATOM 679 N N . LEU A 1 88 ? 6.761 0.801 -15.533 1.00 92.75 88 LEU A N 1
ATOM 680 C CA . LEU A 1 88 ? 6.560 0.198 -14.209 1.00 92.75 88 LEU A CA 1
ATOM 681 C C . LEU A 1 88 ? 5.240 -0.594 -14.155 1.00 92.75 88 LEU A C 1
ATOM 683 O O . LEU A 1 88 ? 4.163 -0.033 -14.367 1.00 92.75 88 LEU A O 1
ATOM 687 N N . VAL A 1 89 ? 5.281 -1.865 -13.759 1.00 94.19 89 VAL A N 1
ATOM 688 C CA . VAL A 1 89 ? 4.086 -2.716 -13.631 1.00 94.19 89 VAL A CA 1
ATOM 689 C C . VAL A 1 89 ? 3.767 -3.038 -12.171 1.00 94.19 89 VAL A C 1
ATOM 691 O O . VAL A 1 89 ? 4.656 -3.155 -11.329 1.00 94.19 89 VAL A O 1
ATOM 694 N N . ALA A 1 90 ? 2.478 -3.169 -11.857 1.00 93.94 90 ALA A N 1
ATOM 695 C CA . ALA A 1 90 ? 1.997 -3.624 -10.551 1.00 93.94 90 ALA A CA 1
ATOM 696 C C . ALA A 1 90 ? 1.955 -5.155 -10.459 1.00 93.94 90 ALA A C 1
ATOM 698 O O . ALA A 1 90 ? 2.094 -5.723 -9.376 1.00 93.94 90 ALA A O 1
ATOM 699 N N . ASN A 1 91 ? 1.758 -5.827 -11.594 1.00 95.00 91 ASN A N 1
ATOM 700 C CA . ASN A 1 91 ? 1.716 -7.277 -11.684 1.00 95.00 91 ASN A CA 1
ATOM 701 C C . ASN A 1 91 ? 2.259 -7.731 -13.044 1.00 95.00 91 ASN A C 1
ATOM 703 O O . ASN A 1 91 ? 1.959 -7.132 -14.073 1.00 95.00 91 ASN A O 1
ATOM 707 N N . CYS A 1 92 ? 3.049 -8.804 -13.052 1.00 94.81 92 CYS A N 1
ATOM 708 C CA . CYS A 1 92 ? 3.593 -9.384 -14.280 1.00 94.81 92 CYS A CA 1
ATOM 709 C C . CYS A 1 92 ? 2.646 -10.407 -14.931 1.00 94.81 92 CYS A C 1
ATOM 711 O O . CYS A 1 92 ? 2.979 -10.941 -15.984 1.00 94.81 92 CYS A O 1
ATOM 713 N N . HIS A 1 93 ? 1.522 -10.756 -14.289 1.00 94.62 93 HIS A N 1
ATOM 714 C CA . HIS A 1 93 ? 0.464 -11.641 -14.809 1.00 94.62 93 HIS A CA 1
ATOM 715 C C . HIS A 1 93 ? 0.979 -12.972 -15.370 1.00 94.62 93 HIS A C 1
ATOM 717 O O . HIS A 1 93 ? 0.511 -13.488 -16.381 1.00 94.62 93 HIS A O 1
ATOM 723 N N . LYS A 1 94 ? 2.008 -13.530 -14.715 1.00 93.38 94 LYS A N 1
ATOM 724 C CA . LYS A 1 94 ? 2.699 -14.767 -15.128 1.00 93.38 94 LYS A CA 1
ATOM 725 C C . LYS A 1 94 ? 3.234 -14.719 -16.573 1.00 93.38 94 LYS A C 1
ATOM 727 O O . LYS A 1 94 ? 3.447 -15.761 -17.200 1.00 93.38 94 LYS A O 1
ATOM 732 N N . MET A 1 95 ? 3.491 -13.532 -17.118 1.00 95.38 95 MET A N 1
ATOM 733 C CA . MET A 1 95 ? 4.116 -13.340 -18.428 1.00 95.38 95 MET A CA 1
ATOM 734 C C . MET A 1 95 ? 5.610 -13.713 -18.398 1.00 95.38 95 MET A C 1
ATOM 736 O O . MET A 1 95 ? 6.193 -13.840 -17.317 1.00 95.38 95 MET A O 1
ATOM 740 N N . PRO A 1 96 ? 6.246 -13.992 -19.555 1.00 95.31 96 PRO A N 1
ATOM 741 C CA . PRO A 1 96 ? 7.635 -14.441 -19.591 1.00 95.31 96 PRO A CA 1
ATOM 742 C C . PRO A 1 96 ? 8.576 -13.446 -18.905 1.00 95.31 96 PRO A C 1
ATOM 744 O O . PRO A 1 96 ? 8.614 -12.278 -19.279 1.00 95.31 96 PRO A O 1
ATOM 747 N N . SER A 1 97 ? 9.403 -13.918 -17.966 1.00 94.31 97 SER A N 1
ATOM 748 C CA . SER A 1 97 ? 10.322 -13.065 -17.192 1.00 94.31 97 SER A CA 1
ATOM 749 C C . SER A 1 97 ? 11.249 -12.213 -18.063 1.00 94.31 97 SER A C 1
ATOM 751 O O . SER A 1 97 ? 11.592 -11.102 -17.683 1.00 94.31 97 SER A O 1
ATOM 753 N N . LYS A 1 98 ? 11.600 -12.689 -19.267 1.00 96.31 98 LYS A N 1
ATOM 754 C CA . LYS A 1 98 ? 12.419 -11.953 -20.244 1.00 96.31 98 LYS A CA 1
ATOM 755 C C . LYS A 1 98 ? 11.837 -10.600 -20.673 1.00 96.31 98 LYS A C 1
ATOM 757 O O . LYS A 1 98 ? 12.617 -9.769 -21.138 1.00 96.31 98 LYS A O 1
ATOM 762 N N . MET A 1 99 ? 10.520 -10.405 -20.540 1.00 96.06 99 MET A N 1
ATOM 763 C CA . MET A 1 99 ? 9.825 -9.146 -20.845 1.00 96.06 99 MET A CA 1
ATOM 764 C C . MET A 1 99 ? 10.074 -8.067 -19.798 1.00 96.06 99 MET A C 1
ATOM 766 O O . MET A 1 99 ? 9.837 -6.897 -20.078 1.00 96.06 99 MET A O 1
ATOM 770 N N . PHE A 1 100 ? 10.548 -8.456 -18.615 1.00 96.62 100 PHE A N 1
ATOM 771 C CA . PHE A 1 100 ? 10.693 -7.558 -17.488 1.00 96.62 100 PHE A CA 1
ATOM 772 C C . PHE A 1 100 ? 12.156 -7.360 -17.121 1.00 96.62 100 PHE A C 1
ATOM 774 O O . PHE A 1 100 ? 13.019 -8.217 -17.343 1.00 96.62 100 PHE A O 1
ATOM 781 N N . GLU A 1 101 ? 12.410 -6.211 -16.531 1.00 95.69 101 GLU A N 1
ATOM 782 C CA . GLU A 1 101 ? 13.608 -5.887 -15.787 1.00 95.69 101 GLU A CA 1
ATOM 783 C C . GLU A 1 101 ? 13.185 -5.544 -14.359 1.00 95.69 101 GLU A C 1
ATOM 785 O O . GLU A 1 101 ? 12.211 -4.824 -14.142 1.00 95.69 101 GLU A O 1
ATOM 790 N N . GLU A 1 102 ? 13.889 -6.094 -13.380 1.00 94.88 102 GLU A N 1
ATOM 791 C CA . GLU A 1 102 ? 13.693 -5.733 -11.983 1.00 94.88 102 GLU A CA 1
ATOM 792 C C . GLU A 1 102 ? 14.688 -4.635 -11.625 1.00 94.88 102 GLU A C 1
ATOM 794 O O . GLU A 1 102 ? 15.892 -4.794 -11.836 1.00 94.88 102 GLU A O 1
ATOM 799 N N . LYS A 1 103 ? 14.181 -3.523 -11.095 1.00 93.50 103 LYS A N 1
ATOM 800 C CA . LYS A 1 103 ? 14.992 -2.380 -10.680 1.00 93.50 103 LYS A CA 1
ATOM 801 C C . LYS A 1 103 ? 14.694 -2.031 -9.238 1.00 93.50 103 LYS A C 1
ATOM 803 O O . LYS A 1 103 ? 13.565 -2.154 -8.765 1.00 93.50 103 LYS A O 1
ATOM 808 N N . VAL A 1 104 ? 15.723 -1.557 -8.560 1.00 94.12 104 VAL A N 1
ATOM 809 C CA . VAL A 1 104 ? 15.618 -1.015 -7.216 1.00 94.12 104 VAL A CA 1
ATOM 810 C C . VAL A 1 104 ? 15.397 0.488 -7.327 1.00 94.12 104 VAL A C 1
ATOM 812 O O . VAL A 1 104 ? 16.191 1.186 -7.956 1.00 94.12 104 VAL A O 1
ATOM 815 N N . THR A 1 105 ? 14.321 0.985 -6.725 1.00 92.69 105 THR A N 1
ATOM 816 C CA . THR A 1 105 ? 14.064 2.428 -6.652 1.00 92.69 105 THR A CA 1
ATOM 817 C C . THR A 1 105 ? 15.067 3.050 -5.685 1.00 92.69 105 THR A C 1
ATOM 819 O O . THR A 1 105 ? 15.202 2.589 -4.549 1.00 92.69 105 THR A O 1
ATOM 822 N N . SER A 1 106 ? 15.776 4.097 -6.110 1.00 93.94 106 SER A N 1
ATOM 823 C CA . SER A 1 106 ? 16.702 4.800 -5.219 1.00 93.94 106 SER A CA 1
ATOM 824 C C . SER A 1 106 ? 15.952 5.590 -4.138 1.00 93.94 106 SER A C 1
ATOM 826 O O . SER A 1 106 ? 14.756 5.879 -4.263 1.00 93.94 106 SER A O 1
ATOM 828 N N . LEU A 1 107 ? 16.667 5.958 -3.070 1.00 95.12 107 LEU A N 1
ATOM 829 C CA . LEU A 1 107 ? 16.130 6.814 -2.010 1.00 95.12 107 LEU A CA 1
ATOM 830 C C . LEU A 1 107 ? 15.670 8.167 -2.577 1.00 95.12 107 LEU A C 1
ATOM 832 O O . LEU A 1 107 ? 14.519 8.547 -2.385 1.00 95.12 107 LEU A O 1
ATOM 836 N N . ASP A 1 108 ? 16.526 8.833 -3.355 1.00 91.75 108 ASP A N 1
ATOM 837 C CA . ASP A 1 108 ? 16.228 10.144 -3.947 1.00 91.75 108 ASP A CA 1
ATOM 838 C C . ASP A 1 108 ? 15.024 10.097 -4.891 1.00 91.75 108 ASP A C 1
ATOM 840 O O . ASP A 1 108 ? 14.171 10.983 -4.858 1.00 91.75 108 ASP A O 1
ATOM 844 N N . GLN A 1 109 ? 14.920 9.044 -5.711 1.00 89.81 109 GLN A N 1
ATOM 845 C CA . GLN A 1 109 ? 13.770 8.856 -6.595 1.00 89.81 109 GLN A CA 1
ATOM 846 C C . GLN A 1 109 ? 12.492 8.633 -5.781 1.00 89.81 109 GLN A C 1
ATOM 848 O O . GLN A 1 109 ? 11.448 9.202 -6.101 1.00 89.81 109 GLN A O 1
ATOM 853 N N . SER A 1 110 ? 12.574 7.846 -4.705 1.00 92.50 110 SER A N 1
ATOM 854 C CA . SER A 1 110 ? 11.427 7.591 -3.834 1.00 92.50 110 SER A CA 1
ATOM 855 C C . SER A 1 110 ? 10.931 8.867 -3.161 1.00 92.50 110 SER A C 1
ATOM 857 O O . SER A 1 110 ? 9.732 9.145 -3.197 1.00 92.50 110 SER A O 1
ATOM 859 N N . ILE A 1 111 ? 11.848 9.660 -2.607 1.00 92.44 111 ILE A N 1
ATOM 860 C CA . ILE A 1 111 ? 11.552 10.957 -1.994 1.00 92.44 111 ILE A CA 1
ATOM 861 C C . ILE A 1 111 ? 10.947 11.909 -3.028 1.00 92.44 111 ILE A C 1
ATOM 863 O O . ILE A 1 111 ? 9.853 12.422 -2.810 1.00 92.44 111 ILE A O 1
ATOM 867 N N . SER A 1 112 ? 11.604 12.085 -4.178 1.00 87.56 112 SER A N 1
ATOM 868 C CA . SER A 1 112 ? 11.175 12.999 -5.244 1.00 87.56 112 SER A CA 1
ATOM 869 C C . SER A 1 112 ? 9.733 12.745 -5.685 1.00 87.56 112 SER A C 1
ATOM 871 O O . SER A 1 112 ? 8.949 13.689 -5.804 1.00 87.56 112 SER A O 1
ATOM 873 N N . VAL A 1 113 ? 9.351 11.482 -5.883 1.00 88.94 113 VAL A N 1
ATOM 874 C CA . VAL A 1 113 ? 7.989 11.110 -6.292 1.00 88.94 113 VAL A CA 1
ATOM 875 C C . VAL A 1 113 ? 6.958 11.523 -5.245 1.00 88.94 113 VAL A C 1
ATOM 877 O O . VAL A 1 113 ? 5.958 12.162 -5.575 1.00 88.94 113 VAL A O 1
ATOM 880 N N . TRP A 1 114 ? 7.196 11.181 -3.980 1.00 92.62 114 TRP A N 1
ATOM 881 C CA . TRP A 1 114 ? 6.251 11.477 -2.908 1.00 92.62 114 TRP A CA 1
ATOM 882 C C . TRP A 1 114 ? 6.195 12.968 -2.571 1.00 92.62 114 TRP A C 1
ATOM 884 O O . TRP A 1 114 ? 5.099 13.496 -2.411 1.00 92.62 114 TRP A O 1
ATOM 894 N N . GLU A 1 115 ? 7.323 13.678 -2.561 1.00 88.38 115 GLU A N 1
ATOM 895 C CA . GLU A 1 115 ? 7.351 15.135 -2.360 1.00 88.38 115 GLU A CA 1
ATOM 896 C C . GLU A 1 115 ? 6.596 15.903 -3.450 1.00 88.38 115 GLU A C 1
ATOM 898 O O . GLU A 1 115 ? 6.125 17.011 -3.207 1.00 88.38 115 GLU A O 1
ATOM 903 N N . SER A 1 116 ? 6.437 15.313 -4.635 1.00 83.06 116 SER A N 1
ATOM 904 C CA . SER A 1 116 ? 5.650 15.913 -5.722 1.00 83.06 116 SER A CA 1
ATOM 905 C C . SER A 1 116 ? 4.159 15.642 -5.578 1.00 83.06 116 SER A C 1
ATOM 907 O O . SER A 1 116 ? 3.334 16.477 -5.942 1.00 83.06 116 SER A O 1
ATOM 909 N N . LEU A 1 117 ? 3.807 14.464 -5.060 1.00 87.62 117 LEU A N 1
ATOM 910 C CA . LEU A 1 117 ? 2.427 14.004 -4.968 1.00 87.62 117 LEU A CA 1
ATOM 911 C C . LEU A 1 117 ? 1.730 14.489 -3.692 1.00 87.62 117 LEU A C 1
ATOM 913 O O . LEU A 1 117 ? 0.595 14.954 -3.758 1.00 87.62 117 LEU A O 1
ATOM 917 N N . LEU A 1 118 ? 2.389 14.388 -2.536 1.00 91.38 118 LEU A N 1
ATOM 918 C CA . LEU A 1 118 ? 1.780 14.660 -1.231 1.00 91.38 118 LEU A CA 1
ATOM 919 C C . LEU A 1 118 ? 1.197 16.076 -1.096 1.00 91.38 118 LEU A C 1
ATOM 921 O O . LEU A 1 118 ? 0.077 16.171 -0.594 1.00 91.38 118 LEU A O 1
ATOM 925 N N . PRO A 1 119 ? 1.834 17.156 -1.598 1.00 85.44 119 PRO A N 1
ATOM 926 C CA . PRO A 1 119 ? 1.228 18.488 -1.556 1.00 85.44 119 PRO A CA 1
ATOM 927 C C . PRO A 1 119 ? -0.087 18.556 -2.339 1.00 85.44 119 PRO A C 1
ATOM 929 O O . PRO A 1 119 ? -1.051 19.166 -1.884 1.00 85.44 119 PRO A O 1
ATOM 932 N N . LEU A 1 120 ? -0.162 17.878 -3.493 1.00 84.12 120 LEU A N 1
ATOM 933 C CA . LEU A 1 120 ? -1.379 17.818 -4.308 1.00 84.12 120 LEU A CA 1
ATOM 934 C C . LEU A 1 120 ? -2.484 17.024 -3.603 1.00 84.12 120 LEU A C 1
ATOM 936 O O . LEU A 1 120 ? -3.649 17.422 -3.638 1.00 84.12 120 LEU A O 1
ATOM 940 N N . ILE A 1 121 ? -2.119 15.920 -2.945 1.00 90.75 121 ILE A N 1
ATOM 941 C CA . ILE A 1 121 ? -3.047 15.122 -2.135 1.00 90.75 121 ILE A CA 1
ATOM 942 C C . ILE A 1 121 ? -3.575 15.954 -0.970 1.00 90.75 121 ILE A C 1
ATOM 944 O O . ILE A 1 121 ? -4.788 16.020 -0.790 1.00 90.75 121 ILE A O 1
ATOM 948 N N . LYS A 1 122 ? -2.701 16.644 -0.231 1.00 88.81 122 LYS A N 1
ATOM 949 C CA . LYS A 1 122 ? -3.106 17.473 0.907 1.00 88.81 122 LYS A CA 1
ATOM 950 C C . LYS A 1 122 ? -3.968 18.660 0.488 1.00 88.81 122 LYS A C 1
ATOM 952 O O . LYS A 1 122 ? -4.948 18.966 1.157 1.00 88.81 122 LYS A O 1
ATOM 957 N N . ALA A 1 123 ? -3.653 19.294 -0.641 1.00 83.88 123 ALA A N 1
ATOM 958 C CA . ALA A 1 123 ? -4.467 20.372 -1.195 1.00 83.88 123 ALA A CA 1
ATOM 959 C C . ALA A 1 123 ? -5.861 19.887 -1.629 1.00 83.88 123 ALA A C 1
ATOM 961 O O . ALA A 1 123 ? -6.842 20.612 -1.465 1.00 83.88 123 ALA A O 1
ATOM 962 N N . LYS A 1 124 ? -5.963 18.670 -2.184 1.00 87.56 124 LYS A N 1
ATOM 963 C CA . LYS A 1 124 ? -7.243 18.093 -2.616 1.00 87.56 124 LYS A CA 1
ATOM 964 C C . LYS A 1 124 ? -8.073 17.538 -1.454 1.00 87.56 124 LYS A C 1
ATOM 966 O O . LYS A 1 124 ? -9.294 17.670 -1.483 1.00 87.56 124 LYS A O 1
ATOM 971 N N . PHE A 1 125 ? -7.423 16.960 -0.446 1.00 91.50 125 PHE A N 1
ATOM 972 C CA . PHE A 1 125 ? -8.057 16.360 0.729 1.00 91.50 125 PHE A CA 1
ATOM 973 C C . PHE A 1 125 ? -7.472 16.956 2.025 1.00 91.50 125 PHE A C 1
ATOM 975 O O . PHE A 1 125 ? -6.692 16.294 2.716 1.00 91.50 125 PHE A O 1
ATOM 982 N N . PRO A 1 126 ? -7.814 18.211 2.381 1.00 88.88 126 PRO A N 1
ATOM 983 C CA . PRO A 1 126 ? -7.235 18.889 3.543 1.00 88.88 126 PRO A CA 1
ATOM 984 C C . PRO A 1 126 ? -7.498 18.182 4.875 1.00 88.88 126 PRO A C 1
ATOM 986 O O . PRO A 1 126 ? -6.675 18.283 5.783 1.00 88.88 126 PRO A O 1
ATOM 989 N N . GLN A 1 127 ? -8.607 17.450 4.987 1.00 89.81 127 GLN A N 1
ATOM 990 C CA . GLN A 1 127 ? -8.981 16.671 6.168 1.00 89.81 127 GLN A CA 1
ATOM 991 C C . GLN A 1 127 ? -8.181 15.373 6.324 1.00 89.81 127 GLN A C 1
ATOM 993 O O . GLN A 1 127 ? -8.141 14.808 7.410 1.00 89.81 127 GLN A O 1
ATOM 998 N N . LEU A 1 128 ? -7.564 14.885 5.245 1.00 94.19 128 LEU A N 1
ATOM 999 C CA . LEU A 1 128 ? -6.929 13.576 5.237 1.00 94.19 128 LEU A CA 1
ATOM 1000 C C . LEU A 1 128 ? -5.641 13.601 6.069 1.00 94.19 128 LEU A C 1
ATOM 1002 O O . LEU A 1 128 ? -4.762 14.450 5.862 1.00 94.19 128 LEU A O 1
ATOM 1006 N N . HIS A 1 129 ? -5.529 12.633 6.973 1.00 93.56 129 HIS A N 1
ATOM 1007 C CA . HIS A 1 129 ? -4.296 12.232 7.636 1.00 93.56 129 HIS A CA 1
ATOM 1008 C C . HIS A 1 129 ? -3.696 11.015 6.938 1.00 93.56 129 HIS A C 1
ATOM 1010 O O . HIS A 1 129 ? -4.403 10.168 6.388 1.00 93.56 129 HIS A O 1
ATOM 1016 N N . LEU A 1 130 ? -2.375 10.912 6.980 1.00 96.25 130 LEU A N 1
ATOM 1017 C CA . LEU A 1 130 ? -1.619 9.836 6.374 1.00 96.25 130 LEU A CA 1
ATOM 1018 C C . LEU A 1 130 ? -0.867 9.050 7.442 1.00 96.25 130 LEU A C 1
ATOM 1020 O O . LEU A 1 130 ? -0.111 9.619 8.222 1.00 96.25 130 LEU A O 1
ATOM 1024 N N . LEU A 1 131 ? -1.048 7.733 7.453 1.00 96.69 131 LEU A N 1
ATOM 1025 C CA . LEU A 1 131 ? -0.341 6.821 8.341 1.00 96.69 131 LEU A CA 1
ATOM 1026 C C . LEU A 1 131 ? 0.542 5.885 7.524 1.00 96.69 131 LEU A C 1
ATOM 1028 O O . LEU A 1 131 ? 0.077 4.946 6.875 1.00 96.69 131 LEU A O 1
ATOM 1032 N N . TRP A 1 132 ? 1.836 6.153 7.559 1.00 98.00 132 TRP A N 1
ATOM 1033 C CA . TRP A 1 132 ? 2.856 5.317 6.956 1.00 98.00 132 TRP A CA 1
ATOM 1034 C C . TRP A 1 132 ? 3.117 4.086 7.812 1.00 98.00 132 TRP A C 1
ATOM 1036 O O . TRP A 1 132 ? 3.123 4.152 9.039 1.00 98.00 132 TRP A O 1
ATOM 1046 N N . THR A 1 133 ? 3.410 2.962 7.175 1.00 97.81 133 THR A N 1
ATOM 1047 C CA . THR A 1 133 ? 3.955 1.796 7.868 1.00 97.81 133 THR A CA 1
ATOM 1048 C C . THR A 1 133 ? 4.820 0.975 6.925 1.00 97.81 133 THR A C 1
ATOM 1050 O O . THR A 1 133 ? 4.644 1.012 5.705 1.00 97.81 133 THR A O 1
ATOM 1053 N N . VAL A 1 134 ? 5.775 0.232 7.474 1.00 97.88 134 VAL A N 1
ATOM 1054 C CA . VAL A 1 134 ? 6.583 -0.718 6.711 1.00 97.88 134 VAL A CA 1
ATOM 1055 C C . VAL A 1 134 ? 6.078 -2.128 6.995 1.00 97.88 134 VAL A C 1
ATOM 1057 O O . VAL A 1 134 ? 5.885 -2.524 8.141 1.00 97.88 134 VAL A O 1
ATOM 1060 N N . SER A 1 135 ? 5.843 -2.910 5.940 1.00 95.62 135 SER A N 1
ATOM 1061 C CA . SER A 1 135 ? 5.388 -4.293 6.091 1.00 95.62 135 SER A CA 1
ATOM 1062 C C . SER A 1 135 ? 6.456 -5.142 6.797 1.00 95.62 135 SER A C 1
ATOM 1064 O O . SER A 1 135 ? 7.612 -5.119 6.361 1.00 95.62 135 SER A O 1
ATOM 1066 N N . PRO A 1 136 ? 6.087 -5.975 7.786 1.00 93.06 136 PRO A N 1
ATOM 1067 C CA . PRO A 1 136 ? 7.002 -6.911 8.441 1.00 93.06 136 PRO A CA 1
ATOM 1068 C C . PRO A 1 136 ? 7.458 -8.092 7.561 1.00 93.06 136 PRO A C 1
ATOM 1070 O O . PRO A 1 136 ? 8.332 -8.862 7.958 1.00 93.06 136 PRO A O 1
ATOM 1073 N N . TYR A 1 137 ? 6.882 -8.263 6.367 1.00 91.31 137 TYR A N 1
ATOM 1074 C CA . TYR A 1 137 ? 7.223 -9.366 5.468 1.00 91.31 137 TYR A CA 1
ATOM 1075 C C . TYR A 1 137 ? 8.690 -9.322 5.000 1.00 91.31 137 TYR A C 1
ATOM 1077 O O . TYR A 1 137 ? 9.190 -8.267 4.578 1.00 91.31 137 TYR A O 1
ATOM 1085 N N . ARG A 1 138 ? 9.353 -10.490 5.026 1.00 87.88 138 ARG A N 1
ATOM 1086 C CA . ARG A 1 138 ? 10.762 -10.673 4.637 1.00 87.88 138 ARG A CA 1
ATOM 1087 C C . ARG A 1 138 ? 10.900 -11.095 3.172 1.00 87.88 138 ARG A C 1
ATOM 1089 O O . ARG A 1 138 ? 10.524 -12.202 2.791 1.00 87.88 138 ARG A O 1
ATOM 1096 N N . TYR A 1 139 ? 11.532 -10.255 2.351 1.00 86.94 139 TYR A N 1
ATOM 1097 C CA . TYR A 1 139 ? 11.753 -10.526 0.926 1.00 86.94 139 TYR A CA 1
ATOM 1098 C C . TYR A 1 139 ? 13.002 -11.391 0.694 1.00 86.94 139 TYR A C 1
ATOM 1100 O O . TYR A 1 139 ? 14.000 -10.951 0.124 1.00 86.94 139 TYR A O 1
ATOM 1108 N N . ALA A 1 140 ? 12.940 -12.663 1.098 1.00 87.81 140 ALA A N 1
ATOM 1109 C CA . ALA A 1 140 ? 14.070 -13.593 0.985 1.00 87.81 140 ALA A CA 1
ATOM 1110 C C . ALA A 1 140 ? 14.556 -13.842 -0.449 1.00 87.81 140 ALA A C 1
ATOM 1112 O O . ALA A 1 140 ? 15.709 -14.223 -0.638 1.00 87.81 140 ALA A O 1
ATOM 1113 N N . LYS A 1 141 ? 13.707 -13.593 -1.457 1.00 89.44 141 LYS A N 1
ATOM 1114 C CA . LYS A 1 141 ? 14.052 -13.714 -2.881 1.00 89.44 141 LYS A CA 1
ATOM 1115 C C . LYS A 1 141 ? 15.340 -12.958 -3.245 1.00 89.44 141 LYS A C 1
ATOM 1117 O O . LYS A 1 141 ? 16.090 -13.434 -4.091 1.00 89.44 141 LYS A O 1
ATOM 1122 N N . HIS A 1 142 ? 15.595 -11.814 -2.610 1.00 87.31 142 HIS A N 1
ATOM 1123 C CA . HIS A 1 142 ? 16.766 -10.966 -2.879 1.00 87.31 142 HIS A CA 1
ATOM 1124 C C . HIS A 1 142 ? 17.915 -11.199 -1.885 1.00 87.31 142 HIS A C 1
ATOM 1126 O O . HIS A 1 142 ? 18.954 -10.552 -1.960 1.00 87.31 142 HIS A O 1
ATOM 1132 N N . GLY A 1 143 ? 17.748 -12.148 -0.962 1.00 92.00 143 GLY A N 1
ATOM 1133 C CA . GLY A 1 143 ? 18.626 -12.339 0.182 1.00 92.00 143 GLY A CA 1
ATOM 1134 C C . GLY A 1 143 ? 18.236 -11.450 1.363 1.00 92.00 143 GLY A C 1
ATOM 1135 O O . GLY A 1 143 ? 17.708 -10.349 1.211 1.00 92.00 143 GLY A O 1
ATOM 1136 N N . MET A 1 144 ? 18.511 -11.935 2.576 1.00 91.31 144 MET A N 1
ATOM 1137 C CA . MET A 1 144 ? 18.117 -11.231 3.803 1.00 91.31 144 MET A CA 1
ATOM 1138 C C . MET A 1 144 ? 18.812 -9.876 3.947 1.00 91.31 144 MET A C 1
ATOM 1140 O O . MET A 1 144 ? 18.192 -8.932 4.416 1.00 91.31 144 MET A O 1
ATOM 1144 N N . HIS A 1 145 ? 20.067 -9.755 3.501 1.00 95.06 145 HIS A N 1
ATOM 1145 C CA . HIS A 1 145 ? 20.779 -8.478 3.517 1.00 95.06 145 HIS A CA 1
ATOM 1146 C C . HIS A 1 145 ? 20.080 -7.424 2.650 1.00 95.06 145 HIS A C 1
ATOM 1148 O O . HIS A 1 145 ? 19.796 -6.334 3.136 1.00 95.06 145 HIS A O 1
ATOM 1154 N N . GLU A 1 146 ? 19.725 -7.771 1.410 1.00 95.12 146 GLU A N 1
ATOM 1155 C CA . GLU A 1 146 ? 19.017 -6.850 0.517 1.00 95.12 146 GLU A CA 1
ATOM 1156 C C . GLU A 1 146 ? 17.620 -6.518 1.044 1.00 95.12 146 GLU A C 1
ATOM 1158 O O . GLU A 1 146 ? 17.211 -5.361 1.015 1.00 95.12 146 GLU A O 1
ATOM 1163 N N . SER A 1 147 ? 16.917 -7.497 1.628 1.00 93.50 147 SER A N 1
ATOM 1164 C CA . SER A 1 147 ? 15.649 -7.235 2.315 1.00 93.50 147 SER A CA 1
ATOM 1165 C C . SER A 1 147 ? 15.821 -6.178 3.414 1.00 93.50 147 SER A C 1
ATOM 1167 O O . SER A 1 147 ? 15.005 -5.266 3.487 1.00 93.50 147 SER A O 1
ATOM 1169 N N . GLN A 1 148 ? 16.878 -6.241 4.235 1.00 94.25 148 GLN A N 1
ATOM 1170 C CA . GLN A 1 148 ? 17.137 -5.215 5.256 1.00 94.25 148 GLN A CA 1
ATOM 1171 C C . GLN A 1 148 ? 17.457 -3.847 4.638 1.00 94.25 148 GLN A C 1
ATOM 1173 O O . GLN A 1 148 ? 16.965 -2.832 5.130 1.00 94.25 148 GLN A O 1
ATOM 1178 N N . LEU A 1 149 ? 18.247 -3.803 3.559 1.00 96.06 149 LEU A N 1
ATOM 1179 C CA . LEU A 1 149 ? 18.572 -2.554 2.862 1.00 96.06 149 LEU A CA 1
ATOM 1180 C C . LEU A 1 149 ? 17.330 -1.900 2.243 1.00 96.06 149 LEU A C 1
ATOM 1182 O O . LEU A 1 149 ? 17.190 -0.679 2.317 1.00 96.06 149 LEU A O 1
ATOM 1186 N N . SER A 1 150 ? 16.431 -2.704 1.670 1.00 96.25 150 SER A N 1
ATOM 1187 C CA . SER A 1 150 ? 15.143 -2.252 1.138 1.00 96.25 150 SER A CA 1
ATOM 1188 C C . SER A 1 150 ? 14.303 -1.611 2.246 1.00 96.25 150 SER A C 1
ATOM 1190 O O . SER A 1 150 ? 13.882 -0.464 2.125 1.00 96.25 150 SER A O 1
ATOM 1192 N N . LYS A 1 151 ? 14.143 -2.285 3.396 1.00 96.31 151 LYS A N 1
ATOM 1193 C CA . LYS A 1 151 ? 13.405 -1.729 4.548 1.00 96.31 151 LYS A CA 1
ATOM 1194 C C . LYS A 1 151 ? 14.036 -0.432 5.051 1.00 96.31 151 LYS A C 1
ATOM 1196 O O . LYS A 1 151 ? 13.319 0.542 5.247 1.00 96.31 151 LYS A O 1
ATOM 1201 N N . ALA A 1 152 ? 15.364 -0.383 5.180 1.00 97.00 152 ALA A N 1
ATOM 1202 C CA . ALA A 1 152 ? 16.078 0.822 5.602 1.00 97.00 152 ALA A CA 1
ATOM 1203 C C . ALA A 1 152 ? 15.806 2.017 4.671 1.00 97.00 152 ALA A C 1
ATOM 1205 O O . ALA A 1 152 ? 15.514 3.109 5.151 1.00 97.00 152 ALA A O 1
ATOM 1206 N N . ARG A 1 153 ? 15.828 1.815 3.347 1.00 97.62 153 ARG A N 1
ATOM 1207 C CA . ARG A 1 153 ? 15.478 2.859 2.367 1.00 97.62 153 ARG A CA 1
ATOM 1208 C C . ARG A 1 153 ? 14.027 3.322 2.493 1.00 97.62 153 ARG A C 1
ATOM 1210 O O . ARG A 1 153 ? 13.773 4.524 2.409 1.00 97.62 153 ARG A O 1
ATOM 1217 N N . LEU A 1 154 ? 13.089 2.405 2.735 1.00 97.88 154 LEU A N 1
ATOM 1218 C CA . LEU A 1 154 ? 11.686 2.757 2.978 1.00 97.88 154 LEU A CA 1
ATOM 1219 C C . LEU A 1 154 ? 11.521 3.595 4.254 1.00 97.88 154 LEU A C 1
ATOM 1221 O O . LEU A 1 154 ? 10.840 4.616 4.203 1.00 97.88 154 LEU A O 1
ATOM 1225 N N . HIS A 1 155 ? 12.178 3.223 5.359 1.00 98.12 155 HIS A N 1
ATOM 1226 C CA . HIS A 1 155 ? 12.157 4.018 6.594 1.00 98.12 155 HIS A CA 1
ATOM 1227 C C . HIS A 1 155 ? 12.758 5.407 6.383 1.00 98.12 155 HIS A C 1
ATOM 1229 O O . HIS A 1 155 ? 12.130 6.389 6.756 1.00 98.12 155 HIS A O 1
ATOM 1235 N N . LEU A 1 156 ? 13.923 5.505 5.732 1.00 98.00 156 LEU A N 1
ATOM 1236 C CA . LEU A 1 156 ? 14.554 6.795 5.428 1.00 98.00 156 LEU A CA 1
ATOM 1237 C C . LEU A 1 156 ? 13.668 7.674 4.538 1.00 98.00 156 LEU A C 1
ATOM 1239 O O . LEU A 1 156 ? 13.599 8.881 4.740 1.00 98.00 156 LEU A O 1
ATOM 1243 N N . THR A 1 157 ? 12.962 7.072 3.576 1.00 97.56 157 THR A N 1
ATOM 1244 C CA . THR A 1 157 ? 11.993 7.795 2.742 1.00 97.56 157 THR A CA 1
ATOM 1245 C C . THR A 1 157 ? 10.855 8.347 3.600 1.00 97.56 157 THR A C 1
ATOM 1247 O O . THR A 1 157 ? 10.545 9.529 3.505 1.00 97.56 157 THR A O 1
ATOM 1250 N N . ILE A 1 158 ? 10.237 7.512 4.441 1.00 97.25 158 ILE A N 1
ATOM 1251 C CA . ILE A 1 158 ? 9.121 7.921 5.307 1.00 97.25 158 ILE A CA 1
ATOM 1252 C C . ILE A 1 158 ? 9.563 9.015 6.284 1.00 97.25 158 ILE A C 1
ATOM 1254 O O . ILE A 1 158 ? 8.886 10.034 6.397 1.00 97.25 158 ILE A O 1
ATOM 1258 N N . ASP A 1 159 ? 10.704 8.829 6.948 1.00 96.31 159 ASP A N 1
ATOM 1259 C CA . ASP A 1 159 ? 11.257 9.789 7.903 1.00 96.31 159 ASP A CA 1
ATOM 1260 C C . ASP A 1 159 ? 11.510 11.149 7.242 1.00 96.31 159 ASP A C 1
ATOM 1262 O O . ASP A 1 159 ? 11.067 12.180 7.752 1.00 96.31 159 ASP A O 1
ATOM 1266 N N . HIS A 1 160 ? 12.111 11.154 6.046 1.00 94.81 160 HIS A N 1
ATOM 1267 C CA . HIS A 1 160 ? 12.287 12.377 5.264 1.00 94.81 160 HIS A CA 1
ATOM 1268 C C . HIS A 1 160 ? 10.946 13.050 4.950 1.00 94.81 160 HIS A C 1
ATOM 1270 O O . HIS A 1 160 ? 10.810 14.255 5.136 1.00 94.81 160 HIS A O 1
ATOM 1276 N N . LEU A 1 161 ? 9.942 12.299 4.486 1.00 93.50 161 LEU A N 1
ATOM 1277 C CA . LEU A 1 161 ? 8.641 12.861 4.099 1.00 93.50 161 LEU A CA 1
ATOM 1278 C C . LEU A 1 161 ? 7.863 13.433 5.287 1.00 93.50 161 LEU A C 1
ATOM 1280 O O . LEU A 1 161 ? 7.232 14.482 5.146 1.00 93.50 161 LEU A O 1
ATOM 1284 N N . ILE A 1 162 ? 7.928 12.786 6.452 1.00 93.12 162 ILE A N 1
ATOM 1285 C CA . ILE A 1 162 ? 7.285 13.274 7.679 1.00 93.12 162 ILE A CA 1
ATOM 1286 C C . ILE A 1 162 ? 7.928 14.584 8.146 1.00 93.12 162 ILE A C 1
ATOM 1288 O O . ILE A 1 162 ? 7.213 15.481 8.584 1.00 93.12 162 ILE A O 1
ATOM 1292 N N . HIS A 1 163 ? 9.246 14.744 7.997 1.00 88.50 163 HIS A N 1
ATOM 1293 C CA . HIS A 1 163 ? 9.964 15.947 8.441 1.00 88.50 163 HIS A CA 1
ATOM 1294 C C . HIS A 1 163 ? 10.164 17.007 7.338 1.00 88.50 163 HIS A C 1
ATOM 1296 O O . HIS A 1 163 ? 10.603 18.127 7.616 1.00 88.50 163 HIS A O 1
ATOM 1302 N N . SER A 1 164 ? 9.834 16.696 6.081 1.00 84.19 164 SER A N 1
ATOM 1303 C CA . SER A 1 164 ? 9.986 17.610 4.944 1.00 84.19 164 SER A CA 1
ATOM 1304 C C . SER A 1 164 ? 8.933 18.716 4.975 1.00 84.19 164 SER A C 1
ATOM 1306 O O . SER A 1 164 ? 7.728 18.463 5.004 1.00 84.19 164 SER A O 1
ATOM 1308 N N . LYS A 1 165 ? 9.373 19.977 4.881 1.00 74.94 165 LYS A N 1
ATOM 1309 C CA . LYS A 1 165 ? 8.462 21.125 4.717 1.00 74.94 165 LYS A CA 1
ATOM 1310 C C . LYS A 1 165 ? 7.669 21.057 3.413 1.00 74.94 165 LYS A C 1
ATOM 1312 O O . LYS A 1 165 ? 6.543 21.529 3.372 1.00 74.94 165 LYS A O 1
ATOM 1317 N N . VAL A 1 166 ? 8.252 20.480 2.358 1.00 72.19 166 VAL A N 1
ATOM 1318 C CA . VAL A 1 166 ? 7.607 20.352 1.044 1.00 72.19 166 VAL A CA 1
ATOM 1319 C C . VAL A 1 166 ? 6.434 19.385 1.139 1.00 72.19 166 VAL A C 1
ATOM 1321 O O . VAL A 1 166 ? 5.319 19.763 0.803 1.00 72.19 166 VAL A O 1
ATOM 1324 N N . ALA A 1 167 ? 6.657 18.178 1.665 1.00 66.50 167 ALA A N 1
ATOM 1325 C CA . ALA A 1 167 ? 5.608 17.168 1.814 1.00 66.50 167 ALA A CA 1
ATOM 1326 C C . ALA A 1 167 ? 4.496 17.593 2.793 1.00 66.50 167 ALA A C 1
ATOM 1328 O O . ALA A 1 167 ? 3.337 17.218 2.620 1.00 66.50 167 ALA A O 1
ATOM 1329 N N . ASN A 1 168 ? 4.834 18.412 3.793 1.00 74.50 168 ASN A N 1
ATOM 1330 C CA . ASN A 1 168 ? 3.876 18.959 4.754 1.00 74.50 168 ASN A CA 1
ATOM 1331 C C . ASN A 1 168 ? 3.258 20.301 4.344 1.00 74.50 168 ASN A C 1
ATOM 1333 O O . ASN A 1 168 ? 2.462 20.851 5.103 1.00 74.50 168 ASN A O 1
ATOM 1337 N N . ALA A 1 169 ? 3.593 20.843 3.170 1.00 65.31 169 ALA A N 1
ATOM 1338 C CA . ALA A 1 169 ? 3.051 22.118 2.734 1.00 65.31 169 ALA A CA 1
ATOM 1339 C C . ALA A 1 169 ? 1.536 21.999 2.502 1.00 65.31 169 ALA A C 1
ATOM 1341 O O . ALA A 1 169 ? 1.083 21.460 1.490 1.00 65.31 169 ALA A O 1
ATOM 1342 N N . ASN A 1 170 ? 0.746 22.573 3.412 1.00 55.41 170 ASN A N 1
ATOM 1343 C CA . ASN A 1 170 ? -0.662 22.859 3.172 1.00 55.41 170 ASN A CA 1
ATOM 1344 C C . ASN A 1 170 ? -0.731 23.933 2.086 1.00 55.41 170 ASN A C 1
ATOM 1346 O O . ASN A 1 170 ? -0.664 25.133 2.364 1.00 55.41 170 ASN A O 1
ATOM 1350 N N . SER A 1 171 ? -0.840 23.531 0.822 1.00 46.38 171 SER A N 1
ATOM 1351 C CA . SER A 1 171 ? -1.092 24.505 -0.232 1.00 46.38 171 SER A CA 1
ATOM 1352 C C . SER A 1 171 ? -2.508 25.060 -0.020 1.00 46.38 171 SER A C 1
ATOM 1354 O O . SER A 1 171 ? -3.482 24.416 -0.390 1.00 46.38 171 SER A O 1
ATOM 1356 N N . LEU A 1 172 ? -2.578 26.267 0.566 1.00 48.84 172 LEU A N 1
ATOM 1357 C CA . LEU A 1 172 ? -3.631 27.294 0.439 1.00 48.84 172 LEU A CA 1
ATOM 1358 C C . LEU A 1 172 ? -4.566 27.630 1.619 1.00 48.84 172 LEU A C 1
ATOM 1360 O O . LEU A 1 172 ? -5.386 28.517 1.406 1.00 48.84 172 LEU A O 1
ATOM 1364 N N . HIS A 1 173 ? -4.437 27.102 2.847 1.00 43.78 173 HIS A N 1
ATOM 1365 C CA . HIS A 1 173 ? -5.348 27.571 3.922 1.00 43.78 173 HIS A CA 1
ATOM 1366 C C . HIS A 1 173 ? -4.811 27.909 5.318 1.00 43.78 173 HIS A C 1
ATOM 1368 O O . HIS A 1 173 ? -5.590 28.430 6.110 1.00 43.78 173 HIS A O 1
ATOM 1374 N N . GLN A 1 174 ? -3.519 27.777 5.625 1.00 37.62 174 GLN A N 1
ATOM 1375 C CA . GLN A 1 174 ? -3.000 28.286 6.906 1.00 37.62 174 GLN A CA 1
ATOM 1376 C C . GLN A 1 174 ? -1.490 28.524 6.838 1.00 37.62 174 GLN A C 1
ATOM 1378 O O . GLN A 1 174 ? -0.702 27.692 7.247 1.00 37.62 174 GLN A O 1
ATOM 1383 N N . GLU A 1 175 ? -1.104 29.644 6.229 1.00 39.50 175 GLU A N 1
ATOM 1384 C CA . GLU A 1 175 ? 0.158 30.369 6.463 1.00 39.50 175 GLU A CA 1
ATOM 1385 C C . GLU A 1 175 ? 0.099 31.644 5.608 1.00 39.50 175 GLU A C 1
ATOM 1387 O O . GLU A 1 175 ? 0.778 31.803 4.592 1.00 39.50 175 GLU A O 1
ATOM 1392 N N . ASN A 1 176 ? -0.822 32.540 5.964 1.00 38.88 176 ASN A N 1
ATOM 1393 C CA . ASN A 1 176 ? -1.074 33.755 5.192 1.00 38.88 176 ASN A CA 1
ATOM 1394 C C . ASN A 1 176 ? -0.093 34.904 5.489 1.00 38.88 176 ASN A C 1
ATOM 1396 O O . ASN A 1 176 ? -0.334 36.005 5.015 1.00 38.88 176 ASN A O 1
ATOM 1400 N N . GLU A 1 177 ? 1.024 34.677 6.196 1.00 42.25 177 GLU A N 1
ATOM 1401 C CA . GLU A 1 177 ? 1.976 35.767 6.495 1.00 42.25 177 GLU A CA 1
ATOM 1402 C C . GLU A 1 177 ? 3.476 35.466 6.303 1.00 42.25 177 GLU A C 1
ATOM 1404 O O . GLU A 1 177 ? 4.272 36.393 6.413 1.00 42.25 177 GLU A O 1
ATOM 1409 N N . LEU A 1 178 ? 3.909 34.247 5.934 1.00 41.75 178 LEU A N 1
ATOM 1410 C CA . LEU A 1 178 ? 5.355 33.958 5.784 1.00 41.75 178 LEU A CA 1
ATOM 1411 C C . LEU A 1 178 ? 5.812 33.329 4.456 1.00 41.75 178 LEU A C 1
ATOM 1413 O O . LEU A 1 178 ? 6.969 33.520 4.082 1.00 41.75 178 LEU A O 1
ATOM 1417 N N . MET A 1 179 ? 4.945 32.656 3.694 1.00 45.12 179 MET A N 1
ATOM 1418 C CA . MET A 1 179 ? 5.323 32.082 2.391 1.00 45.12 179 MET A CA 1
ATOM 1419 C C . MET A 1 179 ? 5.021 33.066 1.252 1.00 45.12 179 MET A C 1
ATOM 1421 O O . MET A 1 179 ? 3.896 33.144 0.749 1.00 45.12 179 MET A O 1
ATOM 1425 N N . GLY A 1 180 ? 6.034 33.834 0.840 1.00 49.34 180 GLY A N 1
ATOM 1426 C CA . GLY A 1 180 ? 5.928 34.806 -0.253 1.00 49.34 180 GLY A CA 1
ATOM 1427 C C . GLY A 1 180 ? 5.552 34.178 -1.607 1.00 49.34 180 GLY A C 1
ATOM 1428 O O . GLY A 1 180 ? 5.806 33.004 -1.868 1.00 49.34 180 GLY A O 1
ATOM 1429 N N . LEU A 1 181 ? 4.984 34.983 -2.515 1.00 49.53 181 LEU A N 1
ATOM 1430 C CA . LEU A 1 181 ? 4.591 34.572 -3.880 1.00 49.53 181 LEU A CA 1
ATOM 1431 C C . LEU A 1 181 ? 5.732 33.900 -4.673 1.00 49.53 181 LEU A C 1
ATOM 1433 O O . LEU A 1 181 ? 5.484 32.961 -5.430 1.00 49.53 181 LEU A O 1
ATOM 1437 N N . MET A 1 182 ? 6.982 34.334 -4.463 1.00 43.47 182 MET A N 1
ATOM 1438 C CA . MET A 1 182 ? 8.167 33.710 -5.071 1.00 43.47 182 MET A CA 1
ATOM 1439 C C . MET A 1 182 ? 8.379 32.259 -4.615 1.00 43.47 182 MET A C 1
ATOM 1441 O O . MET A 1 182 ? 8.791 31.431 -5.425 1.00 43.47 182 MET A O 1
ATOM 1445 N N . ASP A 1 183 ? 8.055 31.927 -3.365 1.00 58.09 183 ASP A N 1
ATOM 1446 C CA . ASP A 1 183 ? 8.275 30.589 -2.804 1.00 58.09 183 ASP A CA 1
ATOM 1447 C C . ASP A 1 183 ? 7.211 29.592 -3.301 1.00 58.09 183 ASP A C 1
ATOM 1449 O O . ASP A 1 183 ? 7.514 28.457 -3.667 1.00 58.09 183 ASP A O 1
ATOM 1453 N N . LYS A 1 184 ? 5.962 30.057 -3.469 1.00 59.75 184 LYS A N 1
ATOM 1454 C CA . LYS A 1 184 ? 4.875 29.274 -4.093 1.00 59.75 184 LYS A CA 1
ATOM 1455 C C . LYS A 1 184 ? 5.158 28.952 -5.564 1.00 59.75 184 LYS A C 1
ATOM 1457 O O . LYS A 1 184 ? 4.962 27.815 -5.995 1.00 59.75 184 LYS A O 1
ATOM 1462 N N . SER A 1 185 ? 5.657 29.933 -6.322 1.00 61.47 185 SER A N 1
ATOM 1463 C CA . SER A 1 185 ? 6.086 29.735 -7.713 1.00 61.47 185 SER A CA 1
ATOM 1464 C C . SER A 1 185 ? 7.238 28.729 -7.812 1.00 61.47 185 SER A C 1
ATOM 1466 O O . SER A 1 185 ? 7.203 27.815 -8.639 1.00 61.47 185 SER A O 1
ATOM 1468 N N . MET A 1 186 ? 8.224 28.838 -6.916 1.00 62.03 186 MET A N 1
ATOM 1469 C CA . MET A 1 186 ? 9.365 27.925 -6.862 1.00 62.03 186 MET A CA 1
ATOM 1470 C C . MET A 1 186 ? 8.951 26.495 -6.484 1.00 62.03 186 MET A C 1
ATOM 1472 O O . MET A 1 186 ? 9.458 25.543 -7.077 1.00 62.03 186 MET A O 1
ATOM 1476 N N . LEU A 1 187 ? 8.011 26.332 -5.549 1.00 65.00 187 LEU A N 1
ATOM 1477 C CA . LEU A 1 187 ? 7.460 25.034 -5.155 1.00 65.00 187 LEU A CA 1
ATOM 1478 C C . LEU A 1 187 ? 6.720 24.350 -6.312 1.00 65.00 187 LEU A C 1
ATOM 1480 O O . LEU A 1 187 ? 7.013 23.199 -6.623 1.00 65.00 187 LEU A O 1
ATOM 1484 N N . CYS A 1 188 ? 5.822 25.056 -7.000 1.00 64.88 188 CYS A N 1
ATOM 1485 C CA . CYS A 1 188 ? 5.085 24.477 -8.128 1.00 64.88 188 CYS A CA 1
ATOM 1486 C C . CYS A 1 188 ? 6.016 24.126 -9.296 1.00 64.88 188 CYS A C 1
ATOM 1488 O O . CYS A 1 188 ? 5.857 23.078 -9.920 1.00 64.88 188 CYS A O 1
ATOM 1490 N N . LYS A 1 189 ? 7.048 24.945 -9.545 1.00 68.25 189 LYS A N 1
ATOM 1491 C CA . LYS A 1 189 ? 8.081 24.632 -10.538 1.00 68.25 189 LYS A CA 1
ATOM 1492 C C . LYS A 1 189 ? 8.858 23.362 -10.171 1.00 68.25 189 LYS A C 1
ATOM 1494 O O . LYS A 1 189 ? 9.056 22.513 -11.034 1.00 68.25 189 LYS A O 1
ATOM 1499 N N . LYS A 1 190 ? 9.239 23.195 -8.897 1.00 69.00 190 LYS A N 1
ATOM 1500 C CA . LYS A 1 190 ? 9.884 21.964 -8.401 1.00 69.00 190 LYS A CA 1
ATOM 1501 C C . LYS A 1 190 ? 8.987 20.737 -8.569 1.00 69.00 190 LYS A C 1
ATOM 1503 O O . LYS A 1 190 ? 9.480 19.694 -8.989 1.00 69.00 190 LYS A O 1
ATOM 1508 N N . ILE A 1 191 ? 7.692 20.867 -8.274 1.00 68.62 191 ILE A N 1
ATOM 1509 C CA . ILE A 1 191 ? 6.707 19.793 -8.459 1.00 68.62 191 ILE A CA 1
ATOM 1510 C C . ILE A 1 191 ? 6.633 19.396 -9.941 1.00 68.62 191 ILE A C 1
ATOM 1512 O O . ILE A 1 191 ? 6.783 18.217 -10.255 1.00 68.62 191 ILE A O 1
ATOM 1516 N N . SER A 1 192 ? 6.491 20.359 -10.858 1.00 69.06 192 SER A N 1
ATOM 1517 C CA . SER A 1 192 ? 6.436 20.082 -12.302 1.00 69.06 192 SER A CA 1
ATOM 1518 C C . SER A 1 192 ? 7.728 19.442 -12.828 1.00 69.06 192 SER A C 1
ATOM 1520 O O . SER A 1 192 ? 7.678 18.410 -13.491 1.00 69.06 192 SER A O 1
ATOM 1522 N N . GLU A 1 193 ? 8.901 19.980 -12.472 1.00 71.69 193 GLU A N 1
ATOM 1523 C CA . GLU A 1 193 ? 10.198 19.393 -12.853 1.00 71.69 193 GLU A CA 1
ATOM 1524 C C . GLU A 1 193 ? 10.373 17.964 -12.321 1.00 71.69 193 GLU A C 1
ATOM 1526 O O . GLU A 1 193 ? 11.016 17.125 -12.956 1.00 71.69 193 GLU A O 1
ATOM 1531 N N . SER A 1 194 ? 9.819 17.680 -11.145 1.00 71.00 194 SER A N 1
ATOM 1532 C CA . SER A 1 194 ? 9.872 16.358 -10.538 1.00 71.00 194 SER A CA 1
ATOM 1533 C C . SER A 1 194 ? 8.925 15.370 -11.226 1.00 71.00 194 SER A C 1
ATOM 1535 O O . SER A 1 194 ? 9.320 14.230 -11.470 1.00 71.00 194 SER A O 1
ATOM 1537 N N . PHE A 1 195 ? 7.721 15.783 -11.637 1.00 70.31 195 PHE A N 1
ATOM 1538 C CA . PHE A 1 195 ? 6.849 14.932 -12.457 1.00 70.31 195 PHE A CA 1
ATOM 1539 C C . PHE A 1 195 ? 7.471 14.605 -13.820 1.00 70.31 195 PHE A C 1
ATOM 1541 O O . PHE A 1 195 ? 7.440 13.439 -14.216 1.00 70.31 195 PHE A O 1
ATOM 1548 N N . ALA A 1 196 ? 8.128 15.571 -14.471 1.00 68.56 196 ALA A N 1
ATOM 1549 C CA . ALA A 1 196 ? 8.864 15.339 -15.717 1.00 68.56 196 ALA A CA 1
ATOM 1550 C C . ALA A 1 196 ? 9.984 14.291 -15.548 1.00 68.56 196 ALA A C 1
ATOM 1552 O O . ALA A 1 196 ? 10.125 13.367 -16.357 1.00 68.56 196 ALA A O 1
ATOM 1553 N N . LYS A 1 197 ? 10.757 14.389 -14.455 1.00 72.56 197 LYS A N 1
ATOM 1554 C CA . LYS A 1 197 ? 11.808 13.412 -14.102 1.00 72.56 197 LYS A CA 1
ATOM 1555 C C . LYS A 1 197 ? 11.250 12.027 -13.770 1.00 72.56 197 LYS A C 1
ATOM 1557 O O . LYS A 1 197 ? 11.945 11.035 -13.959 1.00 72.56 197 LYS A O 1
ATOM 1562 N N . ASN A 1 198 ? 10.006 11.960 -13.303 1.00 74.00 198 ASN A N 1
ATOM 1563 C CA . ASN A 1 198 ? 9.324 10.730 -12.906 1.00 74.00 198 ASN A CA 1
ATOM 1564 C C . ASN A 1 198 ? 8.351 10.207 -13.982 1.00 74.00 198 ASN A C 1
ATOM 1566 O O . ASN A 1 198 ? 7.442 9.429 -13.677 1.00 74.00 198 ASN A O 1
ATOM 1570 N N . SER A 1 199 ? 8.559 10.581 -15.248 1.00 72.19 199 SER A N 1
ATOM 1571 C CA . SER A 1 199 ? 7.784 10.099 -16.402 1.00 72.19 199 SER A CA 1
ATOM 1572 C C . SER A 1 199 ? 7.822 8.574 -16.574 1.00 72.19 199 SER A C 1
ATOM 1574 O O . SER A 1 199 ? 6.855 7.994 -17.046 1.00 72.19 199 SER A O 1
ATOM 1576 N N . GLU A 1 200 ? 8.850 7.865 -16.101 1.00 71.88 200 GLU A N 1
ATOM 1577 C CA . GLU A 1 200 ? 8.835 6.388 -16.090 1.00 71.88 200 GLU A CA 1
ATOM 1578 C C . GLU A 1 200 ? 7.782 5.784 -15.137 1.00 71.88 200 GLU A C 1
ATOM 1580 O O . GLU A 1 200 ? 7.404 4.618 -15.279 1.00 71.88 200 GLU A O 1
ATOM 1585 N N . ILE A 1 201 ? 7.330 6.559 -14.145 1.00 73.19 201 ILE A N 1
ATOM 1586 C CA . ILE A 1 201 ? 6.383 6.131 -13.106 1.00 73.19 201 ILE A CA 1
ATOM 1587 C C . ILE A 1 201 ? 4.968 6.592 -13.444 1.00 73.19 201 ILE A C 1
ATOM 1589 O O . ILE A 1 201 ? 4.022 5.822 -13.266 1.00 73.19 201 ILE A O 1
ATOM 1593 N N . PHE A 1 202 ? 4.833 7.837 -13.904 1.00 68.75 202 PHE A N 1
ATOM 1594 C CA . PHE A 1 202 ? 3.542 8.458 -14.203 1.00 68.75 202 PHE A CA 1
ATOM 1595 C C . PHE A 1 202 ? 3.207 8.485 -15.701 1.00 68.75 202 PHE A C 1
ATOM 1597 O O . PHE A 1 202 ? 2.049 8.693 -16.046 1.00 68.75 202 PHE A O 1
ATOM 1604 N N . GLY A 1 203 ? 4.170 8.260 -16.595 1.00 69.25 203 GLY A N 1
ATOM 1605 C CA . GLY A 1 203 ? 3.951 8.281 -18.041 1.00 69.25 203 GLY A CA 1
ATOM 1606 C C . GLY A 1 203 ? 3.336 9.576 -18.539 1.00 69.25 203 GLY A C 1
ATOM 1607 O O . GLY A 1 203 ? 3.591 10.629 -17.971 1.00 69.25 203 GLY A O 1
ATOM 1608 N N . ASN A 1 204 ? 2.428 9.478 -19.513 1.00 62.34 204 ASN A N 1
ATOM 1609 C CA . ASN A 1 204 ? 1.586 10.593 -19.965 1.00 62.34 204 ASN A CA 1
ATOM 1610 C C . ASN A 1 204 ? 0.761 11.267 -18.846 1.00 62.34 204 ASN A C 1
ATOM 1612 O O . ASN A 1 204 ? 0.314 12.402 -19.022 1.00 62.34 204 ASN A O 1
ATOM 1616 N N . CYS A 1 205 ? 0.570 10.637 -17.675 1.00 57.59 205 CYS A N 1
ATOM 1617 C CA . CYS A 1 205 ? -0.030 11.334 -16.535 1.00 57.59 205 CYS A CA 1
ATOM 1618 C C . CYS A 1 205 ? 0.891 12.441 -15.992 1.00 57.59 205 CYS A C 1
ATOM 1620 O O . CYS A 1 205 ? 0.396 13.332 -15.307 1.00 57.59 205 CYS A O 1
ATOM 1622 N N . SER A 1 206 ? 2.196 12.448 -16.305 1.00 65.81 206 SER A N 1
ATOM 1623 C CA . SER A 1 206 ? 3.098 13.548 -15.937 1.00 65.81 206 SER A CA 1
ATOM 1624 C C . SER A 1 206 ? 2.628 14.876 -16.529 1.00 65.81 206 SER A C 1
ATOM 1626 O O . SER A 1 206 ? 2.553 15.856 -15.796 1.00 65.81 206 SER A O 1
ATOM 1628 N N . GLU A 1 207 ? 2.198 14.902 -17.796 1.00 65.62 207 GLU A N 1
ATOM 1629 C CA . GLU A 1 207 ? 1.647 16.110 -18.428 1.00 65.62 207 GLU A CA 1
ATOM 1630 C C . GLU A 1 207 ? 0.358 16.579 -17.742 1.00 65.62 207 GLU A C 1
ATOM 1632 O O . GLU A 1 207 ? 0.088 17.777 -17.627 1.00 65.62 207 GLU A O 1
ATOM 1637 N N . PHE A 1 208 ? -0.462 15.633 -17.279 1.00 65.44 208 PHE A N 1
ATOM 1638 C CA . PHE A 1 208 ? -1.660 15.939 -16.504 1.00 65.44 208 PHE A CA 1
ATOM 1639 C C . PHE A 1 208 ? -1.299 16.573 -15.150 1.00 65.44 208 PHE A C 1
ATOM 1641 O O . PHE A 1 208 ? -1.884 17.594 -14.777 1.00 65.44 208 PHE A O 1
ATOM 1648 N N . PHE A 1 209 ? -0.307 16.028 -14.440 1.00 65.62 209 PHE A N 1
ATOM 1649 C CA . PHE A 1 209 ? 0.166 16.578 -13.166 1.00 65.62 209 PHE A CA 1
ATOM 1650 C C . PHE A 1 209 ? 0.871 17.928 -13.327 1.00 65.62 209 PHE A C 1
ATOM 1652 O O . PHE A 1 209 ? 0.666 18.821 -12.503 1.00 65.62 209 PHE A O 1
ATOM 1659 N N . GLU A 1 210 ? 1.617 18.128 -14.412 1.00 68.06 210 GLU A N 1
ATOM 1660 C CA . GLU A 1 210 ? 2.201 19.422 -14.776 1.00 68.06 210 GLU A CA 1
ATOM 1661 C C . GLU A 1 210 ? 1.111 20.479 -14.997 1.00 68.06 210 GLU A C 1
ATOM 1663 O O . GLU A 1 210 ? 1.131 21.529 -14.352 1.00 68.06 210 GLU A O 1
ATOM 1668 N N . LYS A 1 211 ? 0.088 20.179 -15.810 1.00 68.81 211 LYS A N 1
ATOM 1669 C CA . LYS A 1 211 ? -1.063 21.081 -16.020 1.00 68.81 211 LYS A CA 1
ATOM 1670 C C . LYS A 1 211 ? -1.823 21.367 -14.723 1.00 68.81 211 LYS A C 1
ATOM 1672 O O . LYS A 1 211 ? -2.329 22.473 -14.523 1.00 68.81 211 LYS A O 1
ATOM 1677 N N . MET A 1 212 ? -1.931 20.385 -13.829 1.00 66.69 212 MET A N 1
ATOM 1678 C CA . MET A 1 212 ? -2.576 20.565 -12.529 1.00 66.69 212 MET A CA 1
ATOM 1679 C C . MET A 1 212 ? -1.770 21.492 -11.613 1.00 66.69 212 MET A C 1
ATOM 1681 O O . MET A 1 212 ? -2.355 22.402 -11.022 1.00 66.69 212 MET A O 1
ATOM 1685 N N . SER A 1 213 ? -0.447 21.313 -11.555 1.00 65.56 213 SER A N 1
ATOM 1686 C CA . SER A 1 213 ? 0.488 22.216 -10.864 1.00 65.56 213 SER A CA 1
ATOM 1687 C C . SER A 1 213 ? 0.341 23.658 -11.372 1.00 65.56 213 SER A C 1
ATOM 1689 O O . SER A 1 213 ? 0.176 24.596 -10.588 1.00 65.56 213 SER A O 1
ATOM 1691 N N . GLU A 1 214 ? 0.272 23.848 -12.692 1.00 68.12 214 GLU A N 1
ATOM 1692 C CA . GLU A 1 214 ? 0.069 25.166 -13.307 1.00 68.12 214 GLU A CA 1
ATOM 1693 C C . GLU A 1 214 ? -1.299 25.788 -12.985 1.00 68.12 214 GLU A C 1
ATOM 1695 O O . GLU A 1 214 ? -1.420 26.999 -12.781 1.00 68.12 214 GLU A O 1
ATOM 1700 N N . ASN A 1 215 ? -2.357 24.979 -12.921 1.00 63.53 215 ASN A N 1
ATOM 1701 C CA . ASN A 1 215 ? -3.690 25.462 -12.559 1.00 63.53 215 ASN A CA 1
ATOM 1702 C C . ASN A 1 215 ? -3.786 25.852 -11.075 1.00 63.53 215 ASN A C 1
ATOM 1704 O O . ASN A 1 215 ? -4.522 26.785 -10.737 1.00 63.53 215 ASN A O 1
ATOM 1708 N N . LEU A 1 216 ? -3.038 25.180 -10.195 1.00 59.62 216 LEU A N 1
ATOM 1709 C CA . LEU A 1 216 ? -2.909 25.563 -8.786 1.00 59.62 216 LEU A CA 1
ATOM 1710 C C . LEU A 1 216 ? -2.217 26.927 -8.637 1.00 59.62 216 LEU A C 1
ATOM 1712 O O . LEU A 1 216 ? -2.693 27.756 -7.857 1.00 59.62 216 LEU A O 1
ATOM 1716 N N . LEU A 1 217 ? -1.188 27.210 -9.448 1.00 59.16 217 LEU A N 1
ATOM 1717 C CA . LEU A 1 217 ? -0.567 28.540 -9.524 1.00 59.16 217 LEU A CA 1
ATOM 1718 C C . LEU A 1 217 ? -1.590 29.621 -9.897 1.00 59.16 217 LEU A C 1
ATOM 1720 O O . LEU A 1 217 ? -1.747 30.598 -9.163 1.00 59.16 217 LEU A O 1
ATOM 1724 N N . LYS A 1 218 ? -2.361 29.410 -10.972 1.00 59.56 218 LYS A N 1
ATOM 1725 C CA . LYS A 1 218 ? -3.359 30.386 -11.453 1.00 59.56 218 LYS A CA 1
ATOM 1726 C C . LYS A 1 218 ? -4.461 30.672 -10.430 1.00 59.56 218 LYS A C 1
ATOM 1728 O O . LYS A 1 218 ? -4.857 31.822 -10.259 1.00 59.56 218 LYS A O 1
ATOM 1733 N N . LYS A 1 219 ? -4.953 29.653 -9.712 1.00 56.97 219 LYS A N 1
ATOM 1734 C CA . LYS A 1 219 ? -5.953 29.853 -8.644 1.00 56.97 219 LYS A CA 1
ATOM 1735 C C . LYS A 1 219 ? -5.403 30.686 -7.479 1.00 56.97 219 LYS A C 1
ATOM 1737 O O . LYS A 1 219 ? -6.154 31.465 -6.896 1.00 56.97 219 LYS A O 1
ATOM 1742 N N . SER A 1 220 ? -4.108 30.562 -7.176 1.00 49.81 220 SER A N 1
ATOM 1743 C CA . SER A 1 220 ? -3.448 31.322 -6.106 1.00 49.81 220 SER A CA 1
ATOM 1744 C C . SER A 1 220 ? -3.193 32.800 -6.449 1.00 49.81 220 SER A C 1
ATOM 1746 O O . SER A 1 220 ? -3.223 33.648 -5.560 1.00 49.81 220 SER A O 1
ATOM 1748 N N . GLU A 1 221 ? -3.004 33.128 -7.732 1.00 46.41 221 GLU A N 1
ATOM 1749 C CA . GLU A 1 221 ? -2.886 34.515 -8.220 1.00 46.41 221 GLU A CA 1
ATOM 1750 C C . GLU A 1 221 ? -4.234 35.252 -8.211 1.00 46.41 221 GLU A C 1
ATOM 1752 O O . GLU A 1 221 ? -4.294 36.462 -8.011 1.00 46.41 221 GLU A O 1
ATOM 1757 N N . ILE A 1 222 ? -5.337 34.521 -8.389 1.00 46.22 222 ILE A N 1
ATOM 1758 C CA . ILE A 1 222 ? -6.688 35.095 -8.371 1.00 46.22 222 ILE A CA 1
ATOM 1759 C C . ILE A 1 222 ? -7.134 35.389 -6.929 1.00 46.22 222 ILE A C 1
ATOM 1761 O O . ILE A 1 222 ? -7.749 36.428 -6.685 1.00 46.22 222 ILE A O 1
ATOM 1765 N N . SER A 1 223 ? -6.784 34.541 -5.951 1.00 40.53 223 SER A N 1
ATOM 1766 C CA . SER A 1 223 ? -7.162 34.762 -4.545 1.00 40.53 223 SER A CA 1
ATOM 1767 C C . SER A 1 223 ? -6.425 35.933 -3.882 1.00 40.53 223 SER A C 1
ATOM 1769 O O . SER A 1 223 ? -6.959 36.529 -2.952 1.00 40.53 223 SER A O 1
ATOM 1771 N N . SER A 1 224 ? -5.227 36.301 -4.354 1.00 40.47 224 SER A N 1
ATOM 1772 C CA . SER A 1 224 ? -4.472 37.457 -3.838 1.00 40.47 224 SER A CA 1
ATOM 1773 C C . SER A 1 224 ? -4.998 38.809 -4.339 1.00 40.47 224 SER A C 1
ATOM 1775 O O . SER A 1 224 ? -4.640 39.844 -3.781 1.00 40.47 224 SER A O 1
ATOM 1777 N N . SER A 1 225 ? -5.880 38.818 -5.346 1.00 33.34 225 SER A N 1
ATOM 1778 C CA . SER A 1 225 ? -6.484 40.043 -5.891 1.00 33.34 225 SER A CA 1
ATOM 1779 C C . SER A 1 225 ? -7.738 40.529 -5.144 1.00 33.34 225 SER A C 1
ATOM 1781 O O . SER A 1 225 ? -8.198 41.638 -5.400 1.00 33.34 225 SER A O 1
ATOM 1783 N N . ASN A 1 226 ? -8.264 39.746 -4.189 1.00 36.81 226 ASN A N 1
ATOM 1784 C CA . ASN A 1 226 ? -9.522 40.022 -3.482 1.00 36.81 226 ASN A CA 1
ATOM 1785 C C . ASN A 1 226 ? -9.409 39.862 -1.952 1.00 36.81 226 ASN A C 1
ATOM 1787 O O . ASN A 1 226 ? -10.167 39.097 -1.369 1.00 36.81 226 ASN A O 1
ATOM 1791 N N . ILE A 1 227 ? -8.512 40.585 -1.272 1.00 33.19 227 ILE A N 1
ATOM 1792 C CA . ILE A 1 227 ? -8.663 40.846 0.175 1.00 33.19 227 ILE A CA 1
ATOM 1793 C C . ILE A 1 227 ? -8.229 42.284 0.471 1.00 33.19 227 ILE A C 1
ATOM 1795 O O . ILE A 1 227 ? -7.047 42.617 0.445 1.00 33.19 227 ILE A O 1
ATOM 1799 N N . GLY A 1 228 ? -9.208 43.142 0.754 1.00 28.06 228 GLY A N 1
ATOM 1800 C CA . GLY A 1 228 ? -9.009 44.466 1.323 1.00 28.06 228 GLY A CA 1
ATOM 1801 C C . GLY A 1 228 ? -9.763 44.585 2.646 1.00 28.06 228 GLY A C 1
ATOM 1802 O O . GLY A 1 228 ? -10.968 44.372 2.650 1.00 28.06 228 GLY A O 1
ATOM 1803 N N . ARG A 1 229 ? -9.021 44.993 3.689 1.00 28.08 229 ARG A N 1
ATOM 1804 C CA . ARG A 1 229 ? -9.438 45.597 4.975 1.00 28.08 229 ARG A CA 1
ATOM 1805 C C . ARG A 1 229 ? -10.338 44.755 5.899 1.00 28.08 229 ARG A C 1
ATOM 1807 O O . ARG A 1 229 ? -11.495 44.534 5.589 1.00 28.08 229 ARG A O 1
ATOM 1814 N N . ASP A 1 230 ? -9.834 44.381 7.081 1.00 26.27 230 ASP A N 1
ATOM 1815 C CA . ASP A 1 230 ? -10.138 45.095 8.337 1.00 26.27 230 ASP A CA 1
ATOM 1816 C C . ASP A 1 230 ? -9.504 44.443 9.593 1.00 26.27 230 ASP A C 1
ATOM 1818 O O . ASP A 1 230 ? -9.530 43.232 9.768 1.00 26.27 230 ASP A O 1
ATOM 1822 N N . GLN A 1 231 ? -8.965 45.339 10.431 1.00 26.41 231 GLN A N 1
ATOM 1823 C CA . GLN A 1 231 ? -8.875 45.402 11.904 1.00 26.41 231 GLN A CA 1
ATOM 1824 C C . GLN A 1 231 ? -8.147 44.333 12.750 1.00 26.41 231 GLN A C 1
ATOM 1826 O O . GLN A 1 231 ? -8.560 43.188 12.898 1.00 26.41 231 GLN A O 1
ATOM 1831 N N . GLU A 1 232 ? -7.095 44.840 13.407 1.00 26.58 232 GLU A N 1
ATOM 1832 C CA . GLU A 1 232 ? -6.471 44.380 14.651 1.00 26.58 232 GLU A CA 1
ATOM 1833 C C . GLU A 1 232 ? -7.496 44.271 15.795 1.00 26.58 232 GLU A C 1
ATOM 1835 O O . GLU A 1 232 ? -8.283 45.196 15.970 1.00 26.58 232 GLU A O 1
ATOM 1840 N N . ASP A 1 233 ? -7.434 43.207 16.613 1.00 24.02 233 ASP A N 1
ATOM 1841 C CA . ASP A 1 233 ? -7.420 43.355 18.081 1.00 24.02 233 ASP A CA 1
ATOM 1842 C C . ASP A 1 233 ? -7.196 42.040 18.869 1.00 24.02 233 ASP A C 1
ATOM 1844 O O . ASP A 1 233 ? -7.910 41.050 18.725 1.00 24.02 233 ASP A O 1
ATOM 1848 N N . SER A 1 234 ? -6.264 42.129 19.827 1.00 24.95 234 SER A N 1
ATOM 1849 C CA . SER A 1 234 ? -6.182 41.439 21.135 1.00 24.95 234 SER A CA 1
ATOM 1850 C C . SER A 1 234 ? -5.941 39.911 21.260 1.00 24.95 234 SER A C 1
ATOM 1852 O O . SER A 1 234 ? -6.789 39.071 20.981 1.00 24.95 234 SER A O 1
ATOM 1854 N N . LEU A 1 235 ? -4.788 39.568 21.864 1.00 25.25 235 LEU A N 1
ATOM 1855 C CA . LEU A 1 235 ? -4.493 38.289 22.540 1.00 25.25 235 LEU A CA 1
ATOM 1856 C C . LEU A 1 235 ? -5.153 38.218 23.932 1.00 25.25 235 LEU A C 1
ATOM 1858 O O . LEU A 1 235 ? -5.233 39.241 24.619 1.00 25.25 235 LEU A O 1
ATOM 1862 N N . PRO A 1 236 ? -5.394 36.995 24.451 1.00 24.81 236 PRO A N 1
ATOM 1863 C CA . PRO A 1 236 ? -4.979 36.733 25.829 1.00 24.81 236 PRO A CA 1
ATOM 1864 C C . PRO A 1 236 ? -4.207 35.419 26.070 1.00 24.81 236 PRO A C 1
ATOM 1866 O O . PRO A 1 236 ? -4.420 34.374 25.467 1.00 24.81 236 PRO A O 1
ATOM 1869 N N . SER A 1 237 ? -3.312 35.569 27.046 1.00 22.33 237 SER A N 1
ATOM 1870 C CA . SER A 1 237 ? -2.410 34.674 27.780 1.00 22.33 237 SER A CA 1
ATOM 1871 C C . SER A 1 237 ? -2.812 33.217 28.061 1.00 22.33 237 SER A C 1
ATOM 1873 O O . SER A 1 237 ? -3.921 32.923 28.502 1.00 22.33 237 SER A O 1
ATOM 1875 N N . MET A 1 238 ? -1.791 32.354 27.995 1.00 23.48 238 MET A N 1
ATOM 1876 C CA . MET A 1 238 ? -1.733 30.972 28.487 1.00 23.48 238 MET A CA 1
ATOM 1877 C C . MET A 1 238 ? -1.744 30.859 30.024 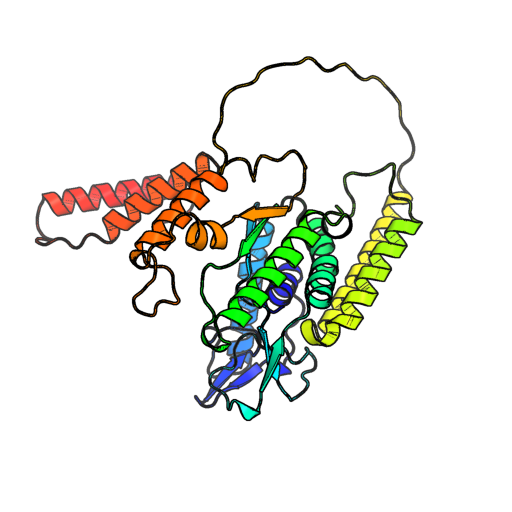1.00 23.48 238 MET A C 1
ATOM 1879 O O . MET A 1 238 ? -1.095 31.647 30.716 1.00 23.48 238 MET A O 1
ATOM 1883 N N . GLN A 1 239 ? -2.342 29.779 30.544 1.00 24.33 239 GLN A N 1
ATOM 1884 C CA . GLN A 1 239 ? -2.040 29.213 31.866 1.00 24.33 239 GLN A CA 1
ATOM 1885 C C . GLN A 1 239 ? -1.855 27.685 31.799 1.00 24.33 239 GLN A C 1
ATOM 1887 O O . GLN A 1 239 ? -2.487 26.994 31.006 1.00 24.33 239 GLN A O 1
ATOM 1892 N N . LYS A 1 240 ? -0.916 27.212 32.628 1.00 24.53 240 LYS A N 1
ATOM 1893 C CA . LYS A 1 240 ? -0.353 25.856 32.774 1.00 24.53 240 LYS A CA 1
ATOM 1894 C C . LYS A 1 240 ? -1.298 24.856 33.465 1.00 24.53 240 LYS A C 1
ATOM 1896 O O . LYS A 1 240 ? -1.993 25.258 34.390 1.00 24.53 240 LYS A O 1
ATOM 1901 N N . ALA A 1 241 ? -1.117 23.560 33.168 1.00 23.66 241 ALA A N 1
ATOM 1902 C CA . ALA A 1 241 ? -0.539 22.524 34.061 1.00 23.66 241 ALA A CA 1
ATOM 1903 C C . ALA A 1 241 ? -1.219 21.143 33.916 1.00 23.66 241 ALA A C 1
ATOM 1905 O O . ALA A 1 241 ? -2.434 21.062 34.042 1.00 23.66 241 ALA A O 1
ATOM 1906 N N . ALA A 1 242 ? -0.423 20.077 33.739 1.00 24.94 242 ALA A N 1
ATOM 1907 C CA . ALA A 1 242 ? -0.286 18.932 34.666 1.00 24.94 242 ALA A CA 1
ATOM 1908 C C . ALA A 1 242 ? 0.280 17.681 33.952 1.00 24.94 242 ALA A C 1
ATOM 1910 O O . ALA A 1 242 ? -0.153 17.322 32.863 1.00 24.94 242 ALA A O 1
ATOM 1911 N N . GLU A 1 243 ? 1.273 17.060 34.589 1.00 25.91 243 GLU A N 1
ATOM 1912 C CA . GLU A 1 243 ? 1.949 15.803 34.235 1.00 25.91 243 GLU A CA 1
ATOM 1913 C C . GLU A 1 243 ? 1.126 14.581 34.683 1.00 25.91 243 GLU A C 1
ATOM 1915 O O . GLU A 1 243 ? 0.510 14.664 35.740 1.00 25.91 243 GLU A O 1
ATOM 1920 N N . GLU A 1 244 ? 1.202 13.443 33.965 1.00 26.56 244 GLU A N 1
ATOM 1921 C CA . GLU A 1 244 ? 1.321 12.098 34.578 1.00 26.56 244 GLU A CA 1
ATOM 1922 C C . GLU A 1 244 ? 1.668 10.952 33.579 1.00 26.56 244 GLU A C 1
ATOM 1924 O O . GLU A 1 244 ? 1.044 10.779 32.537 1.00 26.56 244 GLU A O 1
ATOM 1929 N N . SER A 1 245 ? 2.715 10.201 33.963 1.00 27.36 245 SER A N 1
ATOM 1930 C CA . SER A 1 245 ? 3.113 8.785 33.746 1.00 27.36 245 SER A CA 1
ATOM 1931 C C . SER A 1 245 ? 3.045 8.043 32.385 1.00 27.36 245 SER A C 1
ATOM 1933 O O . SER A 1 245 ? 2.008 7.550 31.962 1.00 27.36 245 SER A O 1
ATOM 1935 N N . SER A 1 246 ? 4.250 7.823 31.834 1.00 31.58 246 SER A N 1
ATOM 1936 C CA . SER A 1 246 ? 4.868 6.604 31.250 1.00 31.58 246 SER A CA 1
ATOM 1937 C C . SER A 1 246 ? 4.034 5.476 30.600 1.00 31.58 246 SER A C 1
ATOM 1939 O O . SER A 1 246 ? 3.564 4.580 31.293 1.00 31.58 246 SER A O 1
ATOM 1941 N N . ASP A 1 247 ? 4.121 5.399 29.265 1.00 28.05 247 ASP A N 1
ATOM 1942 C CA . ASP A 1 247 ? 4.310 4.164 28.481 1.00 28.05 247 ASP A CA 1
ATOM 1943 C C . ASP A 1 247 ? 5.154 4.512 27.234 1.00 28.05 247 ASP A C 1
ATOM 1945 O O . ASP A 1 247 ? 4.764 5.321 26.396 1.00 28.05 247 ASP A O 1
ATOM 1949 N N . VAL A 1 248 ? 6.366 3.956 27.125 1.00 38.88 248 VAL A N 1
ATOM 1950 C CA . VAL A 1 248 ? 7.438 4.453 26.223 1.00 38.88 248 VAL A CA 1
ATOM 1951 C C . VAL A 1 248 ? 7.289 3.996 24.754 1.00 38.88 248 VAL A C 1
ATOM 1953 O O . VAL A 1 248 ? 8.124 4.322 23.919 1.00 38.88 248 VAL A O 1
ATOM 1956 N N . VAL A 1 249 ? 6.214 3.290 24.384 1.00 43.09 249 VAL A N 1
ATOM 1957 C CA . VAL A 1 249 ? 6.016 2.787 22.999 1.00 43.09 249 VAL A CA 1
ATOM 1958 C C . VAL A 1 249 ? 4.703 3.266 22.358 1.00 43.09 249 VAL A C 1
ATOM 1960 O O . VAL A 1 249 ? 4.537 3.194 21.145 1.00 43.09 249 VAL A O 1
ATOM 1963 N N . THR A 1 250 ? 3.783 3.851 23.128 1.00 33.59 250 THR A N 1
ATOM 1964 C CA . THR A 1 250 ? 2.511 4.402 22.618 1.00 33.59 250 THR A CA 1
ATOM 1965 C C . THR A 1 250 ? 2.579 5.893 22.277 1.00 33.59 250 THR A C 1
ATOM 1967 O O . THR A 1 250 ? 1.658 6.421 21.657 1.00 33.59 250 THR A O 1
ATOM 1970 N N . SER A 1 251 ? 3.674 6.590 22.601 1.00 32.19 251 SER A N 1
ATOM 1971 C CA . SER A 1 251 ? 3.755 8.050 22.451 1.00 32.19 251 SER A CA 1
ATOM 1972 C C . SER A 1 251 ? 4.138 8.554 21.052 1.00 32.19 251 SER A C 1
ATOM 1974 O O . SER A 1 251 ? 4.201 9.765 20.853 1.00 32.19 251 SER A O 1
ATOM 1976 N N . SER A 1 252 ? 4.385 7.685 20.064 1.00 38.53 252 SER A N 1
ATOM 1977 C CA . SER A 1 252 ? 4.834 8.142 18.734 1.00 38.53 252 SER A CA 1
ATOM 1978 C C . SER A 1 252 ? 3.743 8.832 17.905 1.00 38.53 252 SER A C 1
ATOM 1980 O O . SER A 1 252 ? 4.073 9.525 16.947 1.00 38.53 252 SER A O 1
ATOM 1982 N N . LEU A 1 253 ? 2.463 8.680 18.256 1.00 43.69 253 LEU A N 1
ATOM 1983 C CA . LEU A 1 253 ? 1.376 9.451 17.633 1.00 43.69 253 LEU A CA 1
ATOM 1984 C C . LEU A 1 253 ? 1.063 10.753 18.383 1.00 43.69 253 LEU A C 1
ATOM 1986 O O . LEU A 1 253 ? 0.391 11.619 17.839 1.00 43.69 253 LEU A O 1
ATOM 1990 N N . ALA A 1 254 ? 1.583 10.918 19.603 1.00 36.47 254 ALA A N 1
ATOM 1991 C CA . ALA A 1 254 ? 1.355 12.082 20.463 1.00 36.47 254 ALA A CA 1
ATOM 1992 C C . ALA A 1 254 ? 2.576 13.026 20.532 1.00 36.47 254 ALA A C 1
ATOM 1994 O O . ALA A 1 254 ? 2.712 13.831 21.454 1.00 36.47 254 ALA A O 1
ATOM 1995 N N . SER A 1 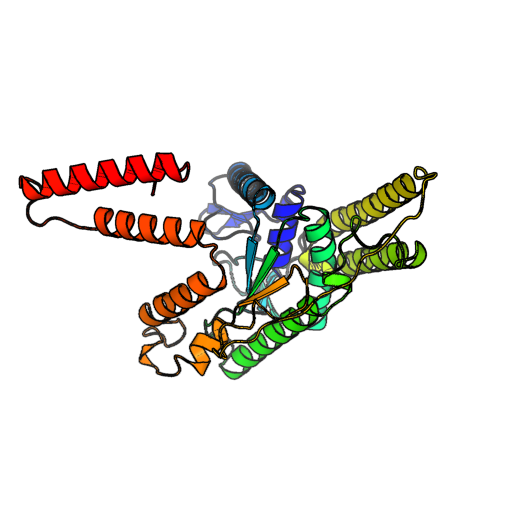255 ? 3.488 12.926 19.563 1.00 36.31 255 SER A N 1
ATOM 1996 C CA . SER A 1 255 ? 4.678 13.771 19.449 1.00 36.31 255 SER A CA 1
ATOM 1997 C C . SER A 1 255 ? 4.344 15.078 18.718 1.00 36.31 255 SER A C 1
ATOM 1999 O O . SER A 1 255 ? 4.419 15.116 17.497 1.00 36.31 255 SER A O 1
ATOM 2001 N N . THR A 1 256 ? 3.968 16.109 19.487 1.00 34.56 256 THR A N 1
ATOM 2002 C CA . THR A 1 256 ? 4.185 17.584 19.375 1.00 34.56 256 THR A CA 1
ATOM 2003 C C . THR A 1 256 ? 4.461 18.295 18.030 1.00 34.56 256 THR A C 1
ATOM 2005 O O . THR A 1 256 ? 4.867 19.456 18.039 1.00 34.56 256 THR A O 1
ATOM 2008 N N . CYS A 1 257 ? 4.221 17.689 16.875 1.00 40.03 257 CYS A N 1
ATOM 2009 C CA . CYS A 1 257 ? 4.247 18.350 15.579 1.00 40.03 257 CYS A CA 1
ATOM 2010 C C . CYS A 1 257 ? 2.878 18.135 14.939 1.00 40.03 257 CYS A C 1
ATOM 2012 O O . CYS A 1 257 ? 2.445 16.998 14.777 1.00 40.03 257 CYS A O 1
ATOM 2014 N N . ASP A 1 258 ? 2.183 19.226 14.626 1.00 57.44 258 ASP A N 1
ATOM 2015 C CA . ASP A 1 258 ? 0.851 19.243 14.010 1.00 57.44 258 ASP A CA 1
ATOM 2016 C C . ASP A 1 258 ? 0.950 18.849 12.519 1.00 57.44 258 ASP A C 1
ATOM 2018 O O . ASP A 1 258 ? 0.602 19.592 11.603 1.00 57.44 258 ASP A O 1
ATOM 2022 N N . THR A 1 259 ? 1.579 17.702 12.253 1.00 77.31 259 THR A N 1
ATOM 2023 C CA . THR A 1 259 ? 1.842 17.174 10.917 1.00 77.31 259 THR A CA 1
ATOM 2024 C C . THR A 1 259 ? 0.764 16.162 10.573 1.00 77.31 259 THR A C 1
ATOM 2026 O O . THR A 1 259 ? 0.504 15.243 11.343 1.00 77.31 259 THR A O 1
ATOM 2029 N N . TRP A 1 260 ? 0.179 16.271 9.382 1.00 91.44 260 TRP A N 1
ATOM 2030 C CA . TRP A 1 260 ? -0.860 15.358 8.886 1.00 91.44 260 TRP A CA 1
ATOM 2031 C C . TRP A 1 260 ? -0.330 13.972 8.487 1.00 91.44 260 TRP A C 1
ATOM 2033 O O . TRP A 1 260 ? -1.082 13.156 7.963 1.00 91.44 260 TRP A O 1
ATOM 2043 N N . GLN A 1 261 ? 0.963 13.722 8.687 1.00 94.88 261 GLN A N 1
ATOM 2044 C CA . GLN A 1 261 ? 1.645 12.478 8.371 1.00 94.88 261 GLN A CA 1
ATOM 2045 C C . GLN A 1 261 ? 2.180 11.847 9.654 1.00 94.88 261 GLN A C 1
ATOM 2047 O O . GLN A 1 261 ? 2.789 12.518 10.484 1.00 94.88 261 GLN A O 1
ATOM 2052 N N . HIS A 1 262 ? 1.994 10.541 9.785 1.00 94.44 262 HIS A N 1
ATOM 2053 C CA . HIS A 1 262 ? 2.346 9.770 10.967 1.00 94.44 262 HIS A CA 1
ATOM 2054 C C . HIS A 1 262 ? 2.987 8.441 10.567 1.00 94.44 262 HIS A C 1
ATOM 2056 O O . HIS A 1 262 ? 2.821 7.981 9.437 1.00 94.44 262 HIS A O 1
ATOM 2062 N N . TYR A 1 263 ? 3.677 7.790 11.503 1.00 96.38 263 TYR A N 1
ATOM 2063 C CA . TYR A 1 263 ? 4.287 6.480 11.291 1.00 96.38 263 TYR A CA 1
ATOM 2064 C C . TYR A 1 263 ? 3.784 5.450 12.308 1.00 96.38 263 TYR A C 1
ATOM 2066 O O . TYR A 1 263 ? 3.766 5.716 13.509 1.00 96.38 263 TYR A O 1
ATOM 2074 N N . TYR A 1 264 ? 3.395 4.267 11.825 1.00 97.19 264 TYR A N 1
ATOM 2075 C CA . TYR A 1 264 ? 3.045 3.109 12.643 1.00 97.19 264 TYR A CA 1
ATOM 2076 C C . TYR A 1 264 ? 4.109 1.998 12.512 1.00 97.19 264 TYR A C 1
ATOM 2078 O O . TYR A 1 264 ? 4.306 1.474 11.406 1.00 97.19 264 TYR A O 1
ATOM 2086 N N . PRO A 1 265 ? 4.755 1.577 13.617 1.00 97.12 265 PRO A N 1
ATOM 2087 C CA . PRO A 1 265 ? 5.949 0.730 13.590 1.00 97.12 265 PRO A CA 1
ATOM 2088 C C . PRO A 1 265 ? 5.642 -0.781 13.510 1.00 97.12 265 PRO A C 1
ATOM 2090 O O . PRO A 1 265 ? 6.081 -1.569 14.344 1.00 97.12 265 PRO A O 1
ATOM 2093 N N . ALA A 1 266 ? 4.853 -1.226 12.525 1.00 96.75 266 ALA A N 1
ATOM 2094 C CA . ALA A 1 266 ? 4.475 -2.643 12.392 1.00 96.75 266 ALA A CA 1
ATOM 2095 C C . ALA A 1 266 ? 5.682 -3.577 12.171 1.00 96.75 266 ALA A C 1
ATOM 2097 O O . ALA A 1 266 ? 5.708 -4.702 12.676 1.00 96.75 266 ALA A O 1
ATOM 2098 N N . TYR A 1 267 ? 6.670 -3.120 11.396 1.00 96.56 267 TYR A N 1
ATOM 2099 C CA . TYR A 1 267 ? 7.897 -3.861 11.103 1.00 96.56 267 TYR A CA 1
ATOM 2100 C C . TYR A 1 267 ? 8.750 -4.044 12.363 1.00 96.56 267 TYR A C 1
ATOM 2102 O O . TYR A 1 267 ? 9.182 -5.157 12.665 1.00 96.56 267 TYR A O 1
ATOM 2110 N N . GLU A 1 268 ? 8.933 -2.970 13.123 1.00 96.38 268 GLU A N 1
ATOM 2111 C CA . GLU A 1 268 ? 9.694 -2.938 14.366 1.00 96.38 268 GLU A CA 1
ATOM 2112 C C . GLU A 1 268 ? 8.983 -3.735 15.456 1.00 96.38 268 GLU A C 1
ATOM 2114 O O . GLU A 1 268 ? 9.633 -4.511 16.139 1.00 96.38 268 GLU A O 1
ATOM 2119 N N . ILE A 1 269 ? 7.652 -3.673 15.574 1.00 96.31 269 ILE A N 1
ATOM 2120 C CA . ILE A 1 269 ? 6.920 -4.535 16.519 1.00 96.31 269 ILE A CA 1
ATOM 2121 C C . ILE A 1 269 ? 7.223 -6.014 16.241 1.00 96.31 269 ILE A C 1
ATOM 2123 O O . ILE A 1 269 ? 7.529 -6.761 17.174 1.00 96.31 269 ILE A O 1
ATOM 2127 N N . LEU A 1 270 ? 7.193 -6.452 14.973 1.00 95.12 270 LEU A N 1
ATOM 2128 C CA . LEU A 1 270 ? 7.525 -7.844 14.668 1.00 95.12 270 LEU A CA 1
ATOM 2129 C C . LEU A 1 270 ? 8.985 -8.164 15.018 1.00 95.12 270 LEU A C 1
ATOM 2131 O O . LEU A 1 270 ? 9.265 -9.198 15.618 1.00 95.12 270 LEU A O 1
ATOM 2135 N N . LEU A 1 271 ? 9.921 -7.304 14.619 1.00 92.12 271 LEU A N 1
ATOM 2136 C CA . LEU A 1 271 ? 11.347 -7.592 14.761 1.00 92.12 271 LEU A CA 1
ATOM 2137 C C . LEU A 1 271 ? 11.912 -7.334 16.153 1.00 92.12 271 LEU A C 1
ATOM 2139 O O . LEU A 1 271 ? 12.931 -7.932 16.487 1.00 92.12 271 LEU A O 1
ATOM 2143 N N . ASP A 1 272 ? 11.289 -6.474 16.949 1.00 93.12 272 ASP A N 1
ATOM 2144 C CA . ASP A 1 272 ? 11.806 -6.025 18.234 1.00 93.12 272 ASP A CA 1
ATOM 2145 C C . ASP A 1 272 ? 11.008 -6.570 19.416 1.00 93.12 272 ASP A C 1
ATOM 2147 O O . ASP A 1 272 ? 11.625 -7.031 20.378 1.00 93.12 272 ASP A O 1
ATOM 2151 N N . GLU A 1 273 ? 9.675 -6.605 19.333 1.00 94.12 273 GLU A N 1
ATOM 2152 C CA . GLU A 1 273 ? 8.824 -7.184 20.384 1.00 94.12 273 GLU A CA 1
ATOM 2153 C C . GLU A 1 273 ? 8.577 -8.683 20.155 1.00 94.12 273 GLU A C 1
ATOM 2155 O O . GLU A 1 273 ? 8.672 -9.490 21.084 1.00 94.12 273 GLU A O 1
ATOM 2160 N N . LEU A 1 274 ? 8.303 -9.086 18.910 1.00 95.00 274 LEU A N 1
ATOM 2161 C CA . LEU A 1 274 ? 7.928 -10.455 18.536 1.00 95.00 274 LEU A CA 1
ATOM 2162 C C . LEU A 1 274 ? 9.100 -11.249 17.924 1.00 95.00 274 LEU A C 1
ATOM 2164 O O . LEU A 1 274 ? 8.949 -11.971 16.941 1.00 95.00 274 LEU A O 1
ATOM 2168 N N . ARG A 1 275 ? 10.281 -11.154 18.544 1.00 87.88 275 ARG A N 1
ATOM 2169 C CA . ARG A 1 275 ? 11.562 -11.703 18.040 1.00 87.88 275 ARG A CA 1
ATOM 2170 C C . ARG A 1 275 ? 11.629 -13.223 17.857 1.00 87.88 275 ARG A C 1
ATOM 2172 O O . ARG A 1 275 ? 12.544 -13.720 17.203 1.00 87.88 275 ARG A O 1
ATOM 2179 N N . ASP A 1 276 ? 10.727 -13.967 18.483 1.00 92.31 276 ASP A N 1
ATOM 2180 C CA . ASP A 1 276 ? 10.758 -15.430 18.490 1.00 92.31 276 ASP A CA 1
ATOM 2181 C C . ASP A 1 276 ? 10.245 -16.026 17.166 1.00 92.31 276 ASP A C 1
ATOM 2183 O O . ASP A 1 276 ? 9.282 -15.538 16.575 1.00 92.31 276 ASP A O 1
ATOM 2187 N N . TYR A 1 277 ? 10.854 -17.127 16.715 1.00 90.50 277 TYR A N 1
ATOM 2188 C CA . TYR A 1 277 ? 10.461 -17.821 15.486 1.00 90.50 277 TYR A CA 1
ATOM 2189 C C . TYR A 1 277 ? 8.992 -18.250 15.450 1.00 90.50 277 TYR A C 1
ATOM 2191 O O . TYR A 1 277 ? 8.426 -18.323 14.360 1.00 90.50 277 TYR A O 1
ATOM 2199 N N . ARG A 1 278 ? 8.351 -18.469 16.605 1.00 94.06 278 ARG A N 1
ATOM 2200 C CA . ARG A 1 278 ? 6.911 -18.767 16.703 1.00 94.06 278 ARG A CA 1
ATOM 2201 C C . ARG A 1 278 ? 6.025 -17.694 16.070 1.00 94.06 278 ARG A C 1
ATOM 2203 O O . ARG A 1 278 ? 4.889 -17.975 15.710 1.00 94.06 278 ARG A O 1
ATOM 2210 N N . PHE A 1 279 ? 6.535 -16.468 15.969 1.00 95.81 279 PHE A N 1
ATOM 2211 C CA . PHE A 1 279 ? 5.811 -15.340 15.408 1.00 95.81 279 PHE A CA 1
ATOM 2212 C C . PHE A 1 279 ? 5.930 -15.244 13.889 1.00 95.81 279 PHE A C 1
ATOM 2214 O O . PHE A 1 279 ? 5.310 -14.365 13.292 1.00 95.81 279 PHE A O 1
ATOM 2221 N N . PHE A 1 280 ? 6.643 -16.173 13.256 1.00 95.00 280 PHE A N 1
ATOM 2222 C CA . PHE A 1 280 ? 6.676 -16.336 11.811 1.00 95.00 280 PHE A CA 1
ATOM 2223 C C . PHE A 1 280 ? 5.851 -17.551 11.387 1.00 95.00 280 PHE A C 1
ATOM 2225 O O . PHE A 1 280 ? 5.749 -18.549 12.098 1.00 95.00 280 PHE A O 1
ATOM 2232 N N . ALA A 1 281 ? 5.249 -17.456 10.207 1.00 94.81 281 ALA A N 1
ATOM 2233 C CA . ALA A 1 281 ? 4.602 -18.575 9.547 1.00 94.81 281 ALA A CA 1
ATOM 2234 C C . ALA A 1 281 ? 5.635 -19.670 9.194 1.00 94.81 281 ALA A C 1
ATOM 2236 O O . ALA A 1 281 ? 6.841 -19.408 9.217 1.00 94.81 281 ALA A O 1
ATOM 2237 N N . PRO A 1 282 ? 5.201 -20.888 8.813 1.00 95.19 282 PRO A N 1
ATOM 2238 C CA . PRO A 1 282 ? 6.113 -21.997 8.507 1.00 95.19 282 PRO A CA 1
ATOM 2239 C C . PRO A 1 282 ? 7.141 -21.716 7.401 1.00 95.19 282 PRO A C 1
ATOM 2241 O O . PRO A 1 282 ? 8.180 -22.367 7.351 1.00 95.19 282 PRO A O 1
ATOM 2244 N N . ASP A 1 283 ? 6.866 -20.757 6.512 1.00 93.44 283 ASP A N 1
ATOM 2245 C CA . ASP A 1 283 ? 7.813 -20.332 5.478 1.00 93.44 283 ASP A CA 1
ATOM 2246 C C . ASP A 1 283 ? 8.940 -19.435 6.006 1.00 93.44 283 ASP A C 1
ATOM 2248 O O . ASP A 1 283 ? 9.890 -19.147 5.281 1.00 93.44 283 ASP A O 1
ATOM 2252 N N . MET A 1 284 ? 8.854 -19.014 7.269 1.00 91.12 284 MET A N 1
ATOM 2253 C CA . MET A 1 284 ? 9.774 -18.096 7.925 1.00 91.12 284 MET A CA 1
ATOM 2254 C C . MET A 1 284 ? 9.833 -16.716 7.257 1.00 91.12 284 MET A C 1
ATOM 2256 O O . MET A 1 284 ? 10.751 -15.949 7.529 1.00 91.12 284 MET A O 1
ATOM 2260 N N . LEU A 1 285 ? 8.889 -16.346 6.396 1.00 91.25 285 LEU A N 1
ATOM 2261 C CA . LEU A 1 285 ? 8.883 -15.055 5.700 1.00 91.25 285 LEU A CA 1
ATOM 2262 C C . LEU A 1 285 ? 7.720 -14.184 6.145 1.00 91.25 285 LEU A C 1
ATOM 2264 O O . LEU A 1 285 ? 7.898 -12.979 6.351 1.00 91.25 285 LEU A O 1
ATOM 2268 N N . HIS A 1 286 ? 6.552 -14.799 6.304 1.00 94.31 286 HIS A N 1
ATOM 2269 C CA . HIS A 1 286 ? 5.352 -14.112 6.748 1.00 94.31 286 HIS A CA 1
ATOM 2270 C C . HIS A 1 286 ? 5.257 -14.092 8.277 1.00 94.31 286 HIS A C 1
ATOM 2272 O O . HIS A 1 286 ? 5.752 -15.009 8.937 1.00 94.31 286 HIS A O 1
ATOM 2278 N N . PRO A 1 287 ? 4.600 -13.075 8.860 1.00 95.31 287 PRO A N 1
ATOM 2279 C CA . PRO A 1 287 ? 4.151 -13.151 10.242 1.00 95.31 287 PRO A CA 1
ATOM 2280 C C . PRO A 1 287 ? 3.155 -14.309 10.413 1.00 95.31 287 PRO A C 1
ATOM 2282 O O . PRO A 1 287 ? 2.351 -14.590 9.525 1.00 95.31 287 PRO A O 1
ATOM 2285 N N . SER A 1 288 ? 3.208 -14.978 11.560 1.00 96.00 288 SER A N 1
ATOM 2286 C CA . SER A 1 288 ? 2.182 -15.934 11.998 1.00 96.00 288 SER A CA 1
ATOM 2287 C C . SER A 1 288 ? 0.848 -15.227 12.270 1.00 96.00 288 SER A C 1
ATOM 2289 O O . SER A 1 288 ? 0.834 -14.022 12.522 1.00 96.00 288 SER A O 1
ATOM 2291 N N . GLU A 1 289 ? -0.260 -15.971 12.318 1.00 94.44 289 GLU A N 1
ATOM 2292 C CA . GLU A 1 289 ? -1.569 -15.421 12.718 1.00 94.44 289 GLU A CA 1
ATOM 2293 C C . GLU A 1 289 ? -1.504 -14.726 14.085 1.00 94.44 289 GLU A C 1
ATOM 2295 O O . GLU A 1 289 ? -1.962 -13.598 14.226 1.00 94.44 289 GLU A O 1
ATOM 2300 N N . GLN A 1 290 ? -0.814 -15.332 15.059 1.00 94.81 290 GLN A N 1
ATOM 2301 C CA . GLN A 1 290 ? -0.616 -14.736 16.383 1.00 94.81 290 GLN A CA 1
ATOM 2302 C C . GLN A 1 290 ? 0.085 -13.370 16.312 1.00 94.81 290 GLN A C 1
ATOM 2304 O O . GLN A 1 290 ? -0.254 -12.452 17.058 1.00 94.81 290 GLN A O 1
ATOM 2309 N N . ALA A 1 291 ? 1.082 -13.233 15.436 1.00 95.94 291 ALA A N 1
ATOM 2310 C CA . ALA A 1 291 ? 1.793 -11.974 15.253 1.00 95.94 291 ALA A CA 1
ATOM 2311 C C . ALA A 1 291 ? 0.922 -10.924 14.555 1.00 95.94 291 ALA A C 1
ATOM 2313 O O . ALA A 1 291 ? 0.939 -9.761 14.954 1.00 95.94 291 ALA A O 1
ATOM 2314 N N . VAL A 1 292 ? 0.140 -11.336 13.550 1.00 94.69 292 VAL A N 1
ATOM 2315 C CA . VAL A 1 292 ? -0.837 -10.463 12.883 1.00 94.69 292 VAL A CA 1
ATOM 2316 C C . VAL A 1 292 ? -1.852 -9.932 13.891 1.00 94.69 292 VAL A C 1
ATOM 2318 O O . VAL A 1 292 ? -2.060 -8.722 13.938 1.00 94.69 292 VAL A O 1
ATOM 2321 N N . ASP A 1 293 ? -2.417 -10.794 14.737 1.00 92.69 293 ASP A N 1
ATOM 2322 C CA . ASP A 1 293 ? -3.395 -10.401 15.757 1.00 92.69 293 ASP A CA 1
ATOM 2323 C C . ASP A 1 293 ? -2.800 -9.427 16.782 1.00 92.69 293 ASP A C 1
ATOM 2325 O O . ASP A 1 293 ? -3.435 -8.437 17.146 1.00 92.69 293 ASP A O 1
ATOM 2329 N N . TYR A 1 294 ? -1.563 -9.671 17.223 1.00 95.19 294 TYR A N 1
ATOM 2330 C CA . TYR A 1 294 ? -0.878 -8.787 18.167 1.00 95.19 294 TYR A CA 1
ATOM 2331 C C . TYR A 1 294 ? -0.603 -7.401 17.567 1.00 95.19 294 TYR A C 1
ATOM 2333 O O . TYR A 1 294 ? -0.895 -6.383 18.198 1.00 95.19 294 TYR A O 1
ATOM 2341 N N . ILE A 1 295 ? -0.072 -7.347 16.340 1.00 94.88 295 ILE A N 1
ATOM 2342 C CA . ILE A 1 295 ? 0.167 -6.083 15.626 1.00 94.88 295 ILE A CA 1
ATOM 2343 C C . ILE A 1 295 ? -1.164 -5.367 15.384 1.00 94.88 295 ILE A C 1
ATOM 2345 O O . ILE A 1 295 ? -1.266 -4.166 15.610 1.00 94.88 295 ILE A O 1
ATOM 2349 N N . TRP A 1 296 ? -2.206 -6.097 14.984 1.00 92.69 296 TRP A N 1
ATOM 2350 C CA . TRP A 1 296 ? -3.537 -5.534 14.791 1.00 92.69 296 TRP A CA 1
ATOM 2351 C C . TRP A 1 296 ? -4.095 -4.915 16.075 1.00 92.69 296 TRP A C 1
ATOM 2353 O O . TRP A 1 296 ? -4.631 -3.809 16.034 1.00 92.69 296 TRP A O 1
ATOM 2363 N N . GLU A 1 297 ? -3.923 -5.565 17.225 1.00 92.31 297 GLU A N 1
ATOM 2364 C CA . GLU A 1 297 ? -4.365 -5.006 18.504 1.00 92.31 297 GLU A CA 1
ATOM 2365 C C . GLU A 1 297 ? -3.636 -3.705 18.846 1.00 92.31 297 GLU A C 1
ATOM 2367 O O . GLU A 1 297 ? -4.270 -2.699 19.171 1.00 92.31 297 GLU A O 1
ATOM 2372 N N . LYS A 1 298 ? -2.308 -3.687 18.701 1.00 94.56 298 LYS A N 1
ATOM 2373 C CA . LYS A 1 298 ? -1.508 -2.470 18.893 1.00 94.56 298 LYS A CA 1
ATOM 2374 C C . LYS A 1 298 ? -1.930 -1.361 17.931 1.00 94.56 298 LYS A C 1
ATOM 2376 O O . LYS A 1 298 ? -1.982 -0.199 18.322 1.00 94.56 298 LYS A O 1
ATOM 2381 N N . PHE A 1 299 ? -2.235 -1.716 16.686 1.00 94.19 299 PHE A N 1
ATOM 2382 C CA . PHE A 1 299 ? -2.695 -0.780 15.670 1.00 94.19 299 PHE A CA 1
ATOM 2383 C C . PHE A 1 299 ? -4.035 -0.151 16.051 1.00 94.19 299 PHE A C 1
ATOM 2385 O O . PHE A 1 299 ? -4.165 1.069 15.990 1.00 94.19 299 PHE A O 1
ATOM 2392 N N . ARG A 1 300 ? -5.006 -0.953 16.506 1.00 91.38 300 ARG A N 1
ATOM 2393 C CA . ARG A 1 300 ? -6.305 -0.452 16.976 1.00 91.38 300 ARG A CA 1
ATOM 2394 C C . ARG A 1 300 ? -6.146 0.578 18.088 1.00 91.38 300 ARG A C 1
ATOM 2396 O O . ARG A 1 300 ? -6.696 1.667 17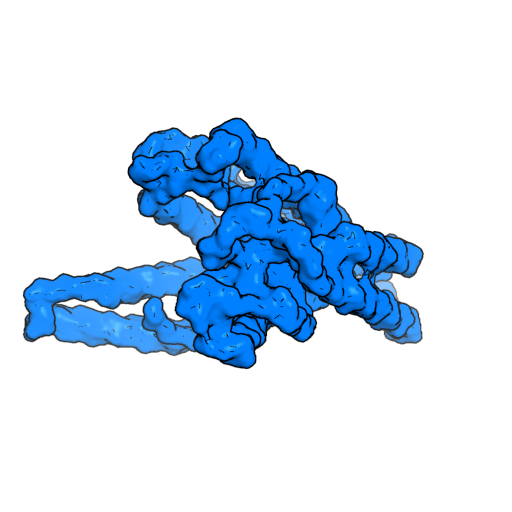.988 1.00 91.38 300 ARG A O 1
ATOM 2403 N N . LEU A 1 301 ? -5.339 0.263 19.099 1.00 89.75 301 LEU A N 1
ATOM 2404 C CA . LEU A 1 301 ? -5.083 1.165 20.226 1.00 89.75 301 LEU A CA 1
ATOM 2405 C C . LEU A 1 301 ? -4.415 2.480 19.804 1.00 89.75 301 LEU A C 1
ATOM 2407 O O . LEU A 1 301 ? -4.615 3.502 20.453 1.00 89.75 301 LEU A O 1
ATOM 2411 N N . ALA A 1 302 ? -3.615 2.445 18.740 1.00 89.06 302 ALA A N 1
ATOM 2412 C CA . ALA A 1 302 ? -2.887 3.600 18.240 1.00 89.06 302 ALA A CA 1
ATOM 2413 C C . ALA A 1 302 ? -3.741 4.477 17.305 1.00 89.06 302 ALA A C 1
ATOM 2415 O O . ALA A 1 302 ? -3.687 5.699 17.394 1.00 89.06 302 ALA A O 1
ATOM 2416 N N . ALA A 1 303 ? -4.513 3.868 16.402 1.00 89.69 303 ALA A N 1
ATOM 2417 C CA . ALA A 1 303 ? -5.138 4.568 15.279 1.00 89.69 303 ALA A CA 1
ATOM 2418 C C . ALA A 1 303 ? -6.658 4.760 15.404 1.00 89.69 303 ALA A C 1
ATOM 2420 O O . ALA A 1 303 ? -7.219 5.570 14.666 1.00 89.69 303 ALA A O 1
ATOM 2421 N N . PHE A 1 304 ? -7.357 4.004 16.257 1.00 91.44 304 PHE A N 1
ATOM 2422 C CA . PHE A 1 304 ? -8.821 4.064 16.306 1.00 91.44 304 PHE A CA 1
ATOM 2423 C C . PHE A 1 304 ? -9.312 5.124 17.287 1.00 91.44 304 PHE A C 1
ATOM 2425 O O . PHE A 1 304 ? -8.858 5.199 18.427 1.00 91.44 304 PHE A O 1
ATOM 2432 N N . SER A 1 305 ? -10.316 5.898 16.865 1.00 90.06 305 SER A N 1
ATOM 2433 C CA . SER A 1 305 ? -11.105 6.700 17.800 1.00 90.06 305 SER A CA 1
ATOM 2434 C C . SER A 1 305 ? -11.899 5.787 18.747 1.00 90.06 305 SER A C 1
ATOM 2436 O O . SER A 1 305 ? -12.149 4.623 18.408 1.00 90.06 305 SER A O 1
ATOM 2438 N N . PRO A 1 306 ? -12.365 6.283 19.907 1.00 91.00 306 PRO A N 1
ATOM 2439 C CA . PRO A 1 306 ? -13.234 5.510 20.796 1.00 91.00 306 PRO A CA 1
ATOM 2440 C C . PRO A 1 306 ? -14.473 4.939 20.085 1.00 91.00 306 PRO A C 1
ATOM 2442 O O . PRO A 1 306 ? -14.858 3.791 20.317 1.00 91.00 306 PRO A O 1
ATOM 2445 N N . GLU A 1 307 ? -15.072 5.706 19.171 1.00 91.12 307 GLU A N 1
ATOM 2446 C CA . GLU A 1 307 ? -16.227 5.285 18.373 1.00 91.12 307 GLU A CA 1
ATOM 2447 C C . GLU A 1 307 ? -15.863 4.166 17.392 1.00 91.12 307 GLU A C 1
ATOM 2449 O O . GLU A 1 307 ? -16.616 3.197 17.247 1.00 91.12 307 GLU A O 1
ATOM 2454 N N . LEU A 1 308 ? -14.703 4.270 16.734 1.00 91.06 308 LEU A N 1
ATOM 2455 C CA . LEU A 1 308 ? -14.219 3.245 15.812 1.00 91.06 308 LEU A CA 1
ATOM 2456 C C . LEU A 1 308 ? -13.808 1.967 16.557 1.00 91.06 308 LEU A C 1
ATOM 2458 O O . LEU A 1 308 ? -14.077 0.866 16.076 1.00 91.06 308 LEU A O 1
ATOM 2462 N N . GLN A 1 309 ? -13.229 2.097 17.750 1.00 91.19 309 GLN A N 1
ATOM 2463 C CA . GLN A 1 309 ? -12.893 0.972 18.621 1.00 91.19 309 GLN A CA 1
ATOM 2464 C C . GLN A 1 309 ? -14.145 0.195 19.041 1.00 91.19 309 GLN A C 1
ATOM 2466 O O . GLN A 1 309 ? -14.161 -1.041 18.988 1.00 91.19 309 GLN A O 1
ATOM 2471 N N . ASP A 1 310 ? -15.216 0.901 19.409 1.00 91.50 310 ASP A N 1
ATOM 2472 C CA . ASP A 1 310 ? -16.503 0.285 19.736 1.00 91.50 310 ASP A CA 1
ATOM 2473 C C . ASP A 1 310 ? -17.136 -0.391 18.506 1.00 91.50 310 ASP A C 1
ATOM 2475 O O . ASP A 1 310 ? -17.549 -1.554 18.572 1.00 91.50 310 ASP A O 1
ATOM 2479 N N . CYS A 1 311 ? -17.121 0.282 17.349 1.00 92.62 311 CYS A N 1
ATOM 2480 C CA . CYS A 1 311 ? -17.563 -0.295 16.076 1.00 92.62 311 CYS A CA 1
ATOM 2481 C C . CYS A 1 311 ? -16.821 -1.602 15.755 1.00 92.62 311 CYS A C 1
ATOM 2483 O O . CYS A 1 311 ? -17.442 -2.646 15.533 1.00 92.62 311 CYS A O 1
ATOM 2485 N N . ALA A 1 312 ? -15.488 -1.577 15.792 1.00 89.81 312 ALA A N 1
ATOM 2486 C CA . ALA A 1 312 ? -14.650 -2.729 15.487 1.00 89.81 312 ALA A CA 1
ATOM 2487 C C . ALA A 1 312 ? -14.875 -3.890 16.465 1.00 89.81 312 ALA A C 1
ATOM 2489 O O . ALA A 1 312 ? -14.922 -5.049 16.045 1.00 89.81 312 ALA A O 1
ATOM 2490 N N . SER A 1 313 ? -15.059 -3.594 17.754 1.00 89.75 313 SER A N 1
ATOM 2491 C CA . SER A 1 313 ? -15.324 -4.599 18.790 1.00 89.75 313 SER A CA 1
ATOM 2492 C C . SER A 1 313 ? -16.670 -5.296 18.576 1.00 89.75 313 SER A C 1
ATOM 2494 O O . SER A 1 313 ? -16.758 -6.530 18.625 1.00 89.75 313 SER A O 1
ATOM 2496 N N . GLN A 1 314 ? -17.721 -4.530 18.267 1.00 91.31 314 GLN A N 1
ATOM 2497 C CA . GLN A 1 314 ? -19.037 -5.092 17.958 1.00 91.31 314 GLN A CA 1
ATOM 2498 C C . GLN A 1 314 ? -19.015 -5.911 16.665 1.00 91.31 314 GLN A C 1
ATOM 2500 O O . GLN A 1 314 ? -19.547 -7.025 16.644 1.00 91.31 314 GLN A O 1
ATOM 2505 N N . LEU A 1 315 ? -18.356 -5.404 15.618 1.00 90.31 315 LEU A N 1
ATOM 2506 C CA . LEU A 1 315 ? -18.218 -6.097 14.338 1.00 90.31 315 LEU A CA 1
ATOM 2507 C C . LEU A 1 315 ? -17.468 -7.425 14.497 1.00 90.31 315 LEU A C 1
ATOM 2509 O O . LEU A 1 315 ? -17.913 -8.446 13.972 1.00 90.31 315 LEU A O 1
ATOM 2513 N N . TYR A 1 316 ? -16.369 -7.436 15.256 1.00 87.00 316 TYR A N 1
ATOM 2514 C CA . TYR A 1 316 ? -15.609 -8.650 15.558 1.00 87.00 316 TYR A CA 1
ATOM 2515 C C . TYR A 1 316 ? -16.482 -9.703 16.246 1.00 87.00 316 TYR A C 1
ATOM 2517 O O . TYR A 1 316 ? -16.532 -10.857 15.818 1.00 87.00 316 TYR A O 1
ATOM 2525 N N . SER A 1 317 ? -17.241 -9.295 17.264 1.00 89.31 317 SER A N 1
ATOM 2526 C CA . SER A 1 317 ? -18.126 -10.207 17.987 1.00 89.31 317 SER A CA 1
ATOM 2527 C C . SER A 1 317 ? -19.290 -10.724 17.123 1.00 89.31 317 SER A C 1
ATOM 2529 O O . SER A 1 317 ? -19.717 -11.867 17.293 1.00 89.31 317 SER A O 1
ATOM 2531 N N . ILE A 1 318 ? -19.795 -9.926 16.174 1.00 89.88 318 ILE A N 1
ATOM 2532 C CA . ILE A 1 318 ? -20.792 -10.379 15.187 1.00 89.88 318 ILE A CA 1
ATOM 2533 C C . ILE A 1 318 ? -20.167 -11.389 14.219 1.00 89.88 318 ILE A C 1
ATOM 2535 O O . ILE A 1 318 ? -20.750 -12.444 13.981 1.00 89.88 318 ILE A O 1
ATOM 2539 N N . ARG A 1 319 ? -18.967 -11.115 13.698 1.00 87.94 319 ARG A N 1
ATOM 2540 C CA . ARG A 1 319 ? -18.265 -12.024 12.778 1.00 87.94 319 ARG A CA 1
ATOM 2541 C C . ARG A 1 319 ? -17.953 -13.375 13.410 1.00 87.94 319 ARG A C 1
ATOM 2543 O O . ARG A 1 319 ? -18.147 -14.395 12.758 1.00 87.94 319 ARG A O 1
ATOM 2550 N N . GLN A 1 320 ? -17.543 -13.396 14.678 1.00 86.25 320 GLN A N 1
ATOM 2551 C CA . GLN A 1 320 ? -17.375 -14.646 15.423 1.00 86.25 320 GLN A CA 1
ATOM 2552 C C . GLN A 1 320 ? -18.691 -15.422 15.569 1.00 86.25 320 GLN A C 1
ATOM 2554 O O . GLN A 1 320 ? -18.711 -16.643 15.436 1.00 86.25 320 GLN A O 1
ATOM 2559 N N . ALA A 1 321 ? -19.802 -14.727 15.822 1.00 87.31 321 ALA A N 1
ATOM 2560 C CA . ALA A 1 321 ? -21.104 -15.378 15.911 1.00 87.31 321 ALA A CA 1
ATOM 2561 C C . ALA A 1 321 ? -21.554 -15.954 14.555 1.00 87.31 321 ALA A C 1
ATOM 2563 O O . ALA A 1 321 ? -22.098 -17.055 14.507 1.00 87.31 321 ALA A O 1
ATOM 2564 N N . LEU A 1 322 ? -21.277 -15.249 13.453 1.00 86.19 322 LEU A N 1
ATOM 2565 C CA . LEU A 1 322 ? -21.586 -15.697 12.090 1.00 86.19 322 LEU A CA 1
ATOM 2566 C C . LEU A 1 322 ? -20.702 -16.858 11.614 1.00 86.19 322 LEU A C 1
ATOM 2568 O O . LEU A 1 322 ? -21.153 -17.675 10.813 1.00 86.19 322 LEU A O 1
ATOM 2572 N N . SER A 1 323 ? -19.461 -16.957 12.097 1.00 85.50 323 SER A N 1
ATOM 2573 C CA . SER A 1 323 ? -18.565 -18.071 11.765 1.00 85.50 323 SER A CA 1
ATOM 2574 C C . SER A 1 323 ? -18.843 -19.341 12.578 1.00 85.50 323 SER A C 1
ATOM 2576 O O . SER A 1 323 ? -18.358 -20.417 12.213 1.00 85.50 323 SER A O 1
ATOM 2578 N N . HIS A 1 324 ? -19.638 -19.247 13.651 1.00 84.94 324 HIS A N 1
ATOM 2579 C CA . HIS A 1 324 ? -19.998 -20.385 14.488 1.00 84.94 324 HIS A CA 1
ATOM 2580 C C . HIS A 1 324 ? -20.791 -21.433 13.694 1.00 84.94 324 HIS A C 1
ATOM 2582 O O . HIS A 1 324 ? -21.905 -21.189 13.226 1.00 84.94 324 HIS A O 1
ATOM 2588 N N . ARG A 1 325 ? -20.234 -22.645 13.592 1.00 84.38 325 ARG A N 1
ATOM 2589 C CA . ARG A 1 325 ? -20.892 -23.797 12.965 1.00 84.38 325 ARG A CA 1
ATOM 2590 C C . ARG A 1 325 ? -21.570 -24.652 14.041 1.00 84.38 325 ARG A C 1
ATOM 2592 O O . ARG A 1 325 ? -20.864 -25.337 14.781 1.00 84.38 325 ARG A O 1
ATOM 2599 N N . PRO A 1 326 ? -22.910 -24.631 14.163 1.00 83.69 326 PRO A N 1
ATOM 2600 C CA . PRO A 1 326 ? -23.609 -25.421 15.174 1.00 83.69 326 PRO A CA 1
ATOM 2601 C C . PRO A 1 326 ? -23.512 -26.924 14.895 1.00 83.69 326 PRO A C 1
ATOM 2603 O O . PRO A 1 326 ? -23.661 -27.369 13.760 1.00 83.69 326 PRO A O 1
ATOM 2606 N N . LEU A 1 327 ? -23.347 -27.717 15.955 1.00 80.88 327 LEU A N 1
ATOM 2607 C CA . LEU A 1 327 ? -23.419 -29.182 15.879 1.00 80.88 327 LEU A CA 1
ATOM 2608 C C . LEU A 1 327 ? -24.865 -29.684 15.714 1.00 80.88 327 LEU A C 1
ATOM 2610 O O . LEU A 1 327 ? -25.096 -30.717 15.091 1.00 80.88 327 LEU A O 1
ATOM 2614 N N . HIS A 1 328 ? -25.839 -28.930 16.236 1.00 85.50 328 HIS A N 1
ATOM 2615 C CA . HIS A 1 328 ? -27.272 -29.223 16.144 1.00 85.50 328 HIS A CA 1
ATOM 2616 C C . HIS A 1 328 ? -28.043 -27.981 15.665 1.00 85.50 328 HIS A C 1
ATOM 2618 O O . HIS A 1 328 ? -28.548 -27.225 16.493 1.00 85.50 328 HIS A O 1
ATOM 2624 N N . PRO A 1 329 ? -28.141 -27.748 14.343 1.00 83.94 329 PRO A N 1
ATOM 2625 C CA . PRO A 1 329 ? -28.824 -26.576 13.781 1.00 83.94 329 PRO A CA 1
ATOM 2626 C C . PRO A 1 329 ? -30.318 -26.485 14.134 1.00 83.94 329 PRO A C 1
ATOM 2628 O O . PRO A 1 329 ? -30.900 -25.409 14.117 1.00 83.94 329 PRO A O 1
ATOM 2631 N N . GLU A 1 330 ? -30.947 -27.610 14.469 1.00 85.75 330 GLU A N 1
ATOM 2632 C CA . GLU A 1 330 ? -32.380 -27.670 14.774 1.00 85.75 330 GLU A CA 1
ATOM 2633 C C . GLU A 1 330 ? -32.706 -27.370 16.247 1.00 85.75 330 GLU A C 1
ATOM 2635 O O . GLU A 1 330 ? -33.885 -27.296 16.607 1.00 85.75 330 GLU A O 1
ATOM 2640 N N . SER A 1 331 ? -31.703 -27.216 17.124 1.00 90.38 331 SER A N 1
ATOM 2641 C CA . SER A 1 331 ? -31.943 -27.021 18.560 1.00 90.38 331 SER A CA 1
ATOM 2642 C C . SER A 1 33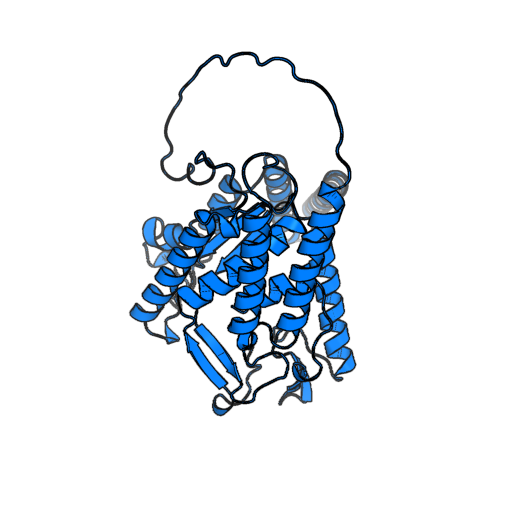1 ? -32.595 -25.668 18.862 1.00 90.38 331 SER A C 1
ATOM 2644 O O . SER A 1 331 ? -32.380 -24.677 18.159 1.00 90.38 331 SER A O 1
ATOM 2646 N N . GLU A 1 332 ? -33.396 -25.605 19.928 1.00 88.69 332 GLU A N 1
ATOM 2647 C CA . GLU A 1 332 ? -33.999 -24.342 20.380 1.00 88.69 332 GLU A CA 1
ATOM 2648 C C . GLU A 1 332 ? -32.931 -23.322 20.797 1.00 88.69 332 GLU A C 1
ATOM 2650 O O . GLU A 1 332 ? -33.041 -22.145 20.452 1.00 88.69 332 GLU A O 1
ATOM 2655 N N . ASP A 1 333 ? -31.849 -23.783 21.429 1.00 87.00 333 ASP A N 1
ATOM 2656 C CA . ASP A 1 333 ? -30.710 -22.944 21.813 1.00 87.00 333 ASP A CA 1
ATOM 2657 C C . ASP A 1 333 ? -30.046 -22.284 20.599 1.00 87.00 333 ASP A C 1
ATOM 2659 O O . ASP A 1 333 ? -29.712 -21.097 20.636 1.00 87.00 333 ASP A O 1
ATOM 2663 N N . TYR A 1 334 ? -29.888 -23.020 19.492 1.00 86.81 334 TYR A N 1
ATOM 2664 C CA . TYR A 1 334 ? -29.319 -22.450 18.275 1.00 86.81 334 TYR A CA 1
ATOM 2665 C C . TYR A 1 334 ? -30.270 -21.448 17.616 1.00 86.81 334 TYR A C 1
ATOM 2667 O O . TYR A 1 334 ? -29.826 -20.387 17.176 1.00 86.81 334 TYR A O 1
ATOM 2675 N N . ARG A 1 335 ? -31.582 -21.724 17.598 1.00 87.31 335 ARG A N 1
ATOM 2676 C CA . ARG A 1 335 ? -32.581 -20.760 17.100 1.00 87.31 335 ARG A CA 1
ATOM 2677 C C . ARG A 1 335 ? -32.571 -19.466 17.917 1.00 87.31 335 ARG A C 1
ATOM 2679 O O . ARG A 1 335 ? -32.652 -18.379 17.337 1.00 87.31 335 ARG A O 1
ATOM 2686 N N . LEU A 1 336 ? -32.423 -19.562 19.241 1.00 90.12 336 LEU A N 1
ATOM 2687 C CA . LEU A 1 336 ? -32.296 -18.401 20.122 1.00 90.12 336 LEU A CA 1
ATOM 2688 C C . LEU A 1 336 ? -31.004 -17.624 19.838 1.00 90.12 336 LEU A C 1
ATOM 2690 O O . LEU A 1 336 ? -31.058 -16.411 19.628 1.00 90.12 336 LEU A O 1
ATOM 2694 N N . PHE A 1 337 ? -29.864 -18.315 19.764 1.00 90.31 337 PHE A N 1
ATOM 2695 C CA . PHE A 1 337 ? -28.570 -17.721 19.412 1.00 90.31 337 PHE A CA 1
ATOM 2696 C C . PHE A 1 337 ? -28.614 -17.001 18.056 1.00 90.31 337 PHE A C 1
ATOM 2698 O O . PHE A 1 337 ? -28.143 -15.867 17.930 1.00 90.31 337 PHE A O 1
ATOM 2705 N N . TYR A 1 338 ? -29.221 -17.626 17.044 1.00 88.12 338 TYR A N 1
ATOM 2706 C CA . TYR A 1 338 ? -29.368 -17.041 15.715 1.00 88.12 338 TYR A CA 1
ATOM 2707 C C . TYR A 1 338 ? -30.237 -15.780 15.754 1.00 88.12 338 TYR A C 1
ATOM 2709 O O . TYR A 1 338 ? -29.841 -14.743 15.226 1.00 88.12 338 TYR A O 1
ATOM 2717 N N . THR A 1 339 ? -31.374 -15.830 16.454 1.00 90.75 339 THR A N 1
ATOM 2718 C CA . THR A 1 339 ? -32.270 -14.673 16.622 1.00 90.75 339 THR A CA 1
ATOM 2719 C C . THR A 1 339 ? -31.559 -13.510 17.321 1.00 90.75 339 THR A C 1
ATOM 2721 O O . THR A 1 339 ? -31.647 -12.367 16.873 1.00 90.75 339 THR A O 1
ATOM 2724 N N . GLN A 1 340 ? -30.791 -13.787 18.378 1.00 92.88 340 GLN A N 1
ATOM 2725 C CA . GLN A 1 340 ? -29.982 -12.773 19.064 1.00 92.88 340 GLN A CA 1
ATOM 2726 C C . GLN A 1 340 ? -28.894 -12.196 18.151 1.00 92.88 340 GLN A C 1
ATOM 2728 O O . GLN A 1 340 ? -28.649 -10.990 18.164 1.00 92.88 340 GLN A O 1
ATOM 2733 N N . THR A 1 341 ? -28.256 -13.034 17.335 1.00 90.75 341 THR A N 1
ATOM 2734 C CA . THR A 1 341 ? -27.244 -12.594 16.364 1.00 90.75 341 THR A CA 1
ATOM 2735 C C . THR A 1 341 ? -27.854 -11.662 15.316 1.00 90.75 341 THR A C 1
ATOM 2737 O O . THR A 1 341 ? -27.287 -10.603 15.052 1.00 90.75 341 THR A O 1
ATOM 2740 N N . GLN A 1 342 ? -29.042 -11.981 14.793 1.00 91.94 342 GLN A N 1
ATOM 2741 C CA . GLN A 1 342 ? -29.776 -11.110 13.865 1.00 91.94 342 GLN A CA 1
ATOM 2742 C C . GLN A 1 342 ? -30.138 -9.760 14.502 1.00 91.94 342 GLN A C 1
ATOM 2744 O O . GLN A 1 342 ? -29.849 -8.713 13.929 1.00 91.94 342 GLN A O 1
ATOM 2749 N N . GLN A 1 343 ? -30.647 -9.753 15.737 1.00 92.81 343 GLN A N 1
ATOM 2750 C CA . GLN A 1 343 ? -30.932 -8.503 16.456 1.00 92.81 343 GLN A CA 1
ATOM 2751 C C . GLN A 1 343 ? -29.676 -7.646 16.673 1.00 92.81 343 GLN A C 1
ATOM 2753 O O . GLN A 1 343 ? -29.740 -6.416 16.645 1.00 92.81 343 GLN A O 1
ATOM 2758 N N . ARG A 1 344 ? -28.517 -8.273 16.904 1.00 92.56 344 ARG A N 1
ATOM 2759 C CA . ARG A 1 344 ? -27.237 -7.559 17.017 1.00 92.56 344 ARG A CA 1
ATOM 2760 C C . ARG A 1 344 ? -26.811 -6.951 15.684 1.00 92.56 344 ARG A C 1
ATOM 2762 O O . ARG A 1 344 ? -26.337 -5.821 15.684 1.00 92.56 344 ARG A O 1
ATOM 2769 N N . ILE A 1 345 ? -27.008 -7.666 14.576 1.00 93.19 345 ILE A N 1
ATOM 2770 C CA . ILE A 1 345 ? -26.754 -7.171 13.215 1.00 93.19 345 ILE A CA 1
ATOM 2771 C C . ILE A 1 345 ? -27.641 -5.962 12.908 1.00 93.19 345 ILE A C 1
ATOM 2773 O O . ILE A 1 345 ? -27.135 -4.943 12.444 1.00 93.19 345 ILE A O 1
ATOM 2777 N N . GLU A 1 346 ? -28.935 -6.033 13.225 1.00 93.06 346 GLU A N 1
ATOM 2778 C CA . GLU A 1 346 ? -29.873 -4.921 13.028 1.00 93.06 346 GLU A CA 1
ATOM 2779 C C . GLU A 1 346 ? -29.474 -3.689 13.848 1.00 93.06 346 GLU A C 1
ATOM 2781 O O . GLU A 1 346 ? -29.375 -2.589 13.303 1.00 93.06 346 GLU A O 1
ATOM 2786 N N . LYS A 1 347 ? -29.175 -3.868 15.143 1.00 93.50 347 LYS A N 1
ATOM 2787 C CA . LYS A 1 347 ? -28.707 -2.775 16.014 1.00 93.50 347 LYS A CA 1
ATOM 2788 C C . LYS A 1 347 ? -27.396 -2.167 15.521 1.00 93.50 347 LYS A C 1
ATOM 2790 O O . LYS A 1 347 ? -27.241 -0.948 15.543 1.00 93.50 347 LYS A O 1
ATOM 2795 N N . PHE A 1 348 ? -26.464 -3.002 15.065 1.00 93.69 348 PHE A N 1
ATOM 2796 C CA . PHE A 1 348 ? -25.202 -2.547 14.493 1.00 93.69 348 PHE A CA 1
ATOM 2797 C C . PHE A 1 348 ? -25.444 -1.704 13.237 1.00 93.69 348 PHE A C 1
ATOM 2799 O O . PHE A 1 348 ? -24.923 -0.596 13.134 1.00 93.69 348 PHE A O 1
ATOM 2806 N N . ALA A 1 349 ? -26.277 -2.191 12.314 1.00 93.31 349 ALA A N 1
ATOM 2807 C CA . ALA A 1 349 ? -26.578 -1.491 11.072 1.00 93.31 349 ALA A CA 1
ATOM 2808 C C . ALA A 1 349 ? -27.296 -0.158 11.314 1.00 93.31 349 ALA A C 1
ATOM 2810 O O . ALA A 1 349 ? -26.974 0.833 10.661 1.00 93.31 349 ALA A O 1
ATOM 2811 N N . GLN A 1 350 ? -28.208 -0.102 12.289 1.00 93.25 350 GLN A N 1
ATOM 2812 C CA . GLN A 1 350 ? -28.854 1.146 12.706 1.00 93.25 350 GLN A CA 1
ATOM 2813 C C . GLN A 1 350 ? -27.855 2.154 13.281 1.00 93.25 350 GLN A C 1
ATOM 2815 O O . GLN A 1 350 ? -27.984 3.350 13.033 1.00 93.25 350 GLN A O 1
ATOM 2820 N N . ARG A 1 351 ? -26.866 1.683 14.048 1.00 93.31 351 ARG A N 1
ATOM 2821 C CA . ARG A 1 351 ? -25.896 2.551 14.718 1.00 93.31 351 ARG A CA 1
ATOM 2822 C C . ARG A 1 351 ? -24.792 3.056 13.792 1.00 93.31 351 ARG A C 1
ATOM 2824 O O . ARG A 1 351 ? -24.438 4.226 13.874 1.00 93.31 351 ARG A O 1
ATOM 2831 N N . PHE A 1 352 ? -24.234 2.186 12.953 1.00 90.75 352 PHE A N 1
ATOM 2832 C CA . PHE A 1 352 ? -23.050 2.492 12.139 1.00 90.75 352 PHE A CA 1
ATOM 2833 C C . PHE A 1 352 ? -23.358 2.688 10.649 1.00 90.75 352 PHE A C 1
ATOM 2835 O O . PHE A 1 352 ? -22.469 3.048 9.884 1.00 90.75 352 PHE A O 1
ATOM 2842 N N . GLY A 1 353 ? -24.605 2.477 10.221 1.00 89.50 353 GLY A N 1
ATOM 2843 C CA . GLY A 1 353 ? -25.052 2.778 8.859 1.00 89.50 353 GLY A CA 1
ATOM 2844 C C . GLY A 1 353 ? -24.644 1.753 7.797 1.00 89.50 353 GLY A C 1
ATOM 2845 O O . GLY A 1 353 ? -24.797 2.024 6.609 1.00 89.50 353 GLY A O 1
ATOM 2846 N N . PHE A 1 354 ? -24.141 0.576 8.187 1.00 89.56 354 PHE A N 1
ATOM 2847 C CA . PHE A 1 354 ? -23.829 -0.512 7.257 1.00 89.56 354 PHE A CA 1
ATOM 2848 C C . PHE A 1 354 ? -24.069 -1.894 7.868 1.00 89.56 354 PHE A C 1
ATOM 2850 O O . PHE A 1 354 ? -24.011 -2.087 9.081 1.00 89.56 354 PHE A O 1
ATOM 2857 N N . ILE A 1 355 ? -24.324 -2.876 7.004 1.00 87.56 355 ILE A N 1
ATOM 2858 C CA . ILE A 1 355 ? -24.553 -4.261 7.416 1.00 87.56 355 ILE A CA 1
ATOM 2859 C C . ILE A 1 355 ? -23.199 -4.986 7.512 1.00 87.56 355 ILE A C 1
ATOM 2861 O O . ILE A 1 355 ? -22.443 -4.964 6.535 1.00 87.56 355 ILE A O 1
ATOM 2865 N N . PRO A 1 356 ? -22.892 -5.649 8.643 1.00 82.19 356 PRO A N 1
ATOM 2866 C CA . PRO A 1 356 ? -21.762 -6.563 8.770 1.00 82.19 356 PRO A CA 1
ATOM 2867 C C . PRO A 1 356 ? -21.793 -7.618 7.661 1.00 82.19 356 PRO A C 1
ATOM 2869 O O . PRO A 1 356 ? -22.740 -8.399 7.583 1.00 82.19 356 PRO A O 1
ATOM 2872 N N . LYS A 1 357 ? -20.765 -7.627 6.808 1.00 69.06 357 LYS A N 1
ATOM 2873 C CA . LYS A 1 357 ? -20.519 -8.694 5.831 1.00 69.06 357 LYS A CA 1
ATOM 2874 C C . LYS A 1 357 ? -19.449 -9.653 6.335 1.00 69.06 357 LYS A C 1
ATOM 2876 O O . LYS A 1 357 ? -18.451 -9.175 6.952 1.00 69.06 357 LYS A O 1
#

Foldseek 3Di:
DLVLQLCVCLQPVDQDALVQWDQDPVCWIDGQSDDPVQIGNDSVSSSVVVSVVSPVSNVCLLPDLEDEAEAEFQKWKFFPDADLFAGTGPDPRPPDCVRIDIDGQALVLLLLSLLLRLLVSCQSRVSHFYEYEYALFQPPVVPRVVSVVGSVSSVSSQVCLQPPCSNQDNLDDPDVDPQDLVNLVVSLVSSLVSLVVCCNNGRVCSVVSNVVSVVSNVVVVVVVVDDDDDDDDDDDDDDDDDDDDDDPPLCQLVPDDPGSYGYQYLNCCCVPVVVDQQQADPVSGHGDPVSVVVSVVSCCVRPPDPVRNVLVVLLVVLVVLVPDDDPDCPDPVNVVSVVVSVVSQVVSCVVPVDGRD

Secondary structure (DSSP, 8-state):
-HHHHHHHHHHH-PPPPGGGEEE-TTS-EEETTS-TTSEESSHHHHHHHHHHHHHHHHHHHTT-SEEEEEE--SEEEEESS--TT-SEES--TT--GGGEEEEEPPHHHHHHHHHHHHHHHHHH-TT-EEEEEE-----GGG-HHHHHHHHHHHHHHHHHHHH-TTTT--SSSS-TTTS-HHHHHHHHHHHHHHHHHTHHHHTTHHHHHHHHHHHHHHHHHHHTTS---------------------TTTGGGSSS---SEEEE-HHHIIIIIS-SGGGB-TTSSSBPHHHHHHHHHHHHHHH--HHHHHHHHHHHHHHHHHH---S-TTSHHHHHHHHHHHHHHHHHHHHHSS---

Sequence (357 aa):
MVLARALAMIAFAPDLPEDVFFEGRDGLWHSWWHSGAFTAPTQEGCIRQAEEALKEAQAVLEKADLLILTLSTDHGYYLKETLSCGSLVANCHKMPSKMFEEKVTSLDQSISVWESLLPLIKAKFPQLHLLWTVSPYRYAKHGMHESQLSKARLHLTIDHLIHSKVANANSLHQENELMGLMDKSMLCKKISESFAKNSEIFGNCSEFFEKMSENLLKKSEISSSNIGRDQEDSLPSMQKAAEESSDVVTSSLASTCDTWQHYYPAYEILLDELRDYRFFAPDMLHPSEQAVDYIWEKFRLAAFSPELQDCASQLYSIRQALSHRPLHPESEDYRLFYTQTQQRIEKFAQRFGFIPK

pLDDT: mean 80.95, std 21.05, range [22.33, 98.12]

Radius of gyration: 24.34 Å; chains: 1; bounding box: 55×75×59 Å